Protein 4H39 (pdb70)

Secondary structure (DSSP, 8-state):
-TTEEEEEETTEEEEEETTEEEEEEEEE-SSEEEEEEEETTTTEEEEEEEESSTTSSHHHHHHHHHHHHHHHT---TTB--EEEEE-S--STTT----EEEEEPPSEEHHHHHHS---HHHHHHHHHHHHHHHHHHHHTT-------GGGEEE-TTS-EEE---------SSTT--HHHHTT----TTHHHHHHHHHHHHHHHSS-SS--SSHHHHHHHHHHHH-PPPHHHHTTS-HHHHHHHTTSPP-----HHHHS-GGG---HHHHHHHHHHHHHHS-SSGGGSPPHHHHHHSHHHHTT--HHHHS---S----GGGGG----HHHHHHHHHHHHH-/-PPP------

Nearest PDB structures (foldseek):
  4h39-assembly1_A  TM=1.003E+00  e=1.994E-63  Homo sapiens
  3ptg-assembly1_A  TM=9.649E-01  e=3.213E-55  Homo sapiens
  4u79-assembly1_A  TM=9.114E-01  e=5.324E-52  Homo sapiens
  6emh-assembly4_D  TM=9.082E-01  e=1.496E-49  Homo sapiens
  4eym-assembly1_A  TM=9.308E-01  e=7.738E-35  Homo sapiens

CATH classification: 3.30.200.20 (+1 more: 1.10.510.10)

InterPro domains:
  IPR000719 Protein kinase domain [PF00069] (64-359)
  IPR000719 Protein kinase domain [PS50011] (64-359)
  IPR000719 Protein kinase domain [SM00220] (64-359)
  IPR003527 Mitogen-activated protein (MAP) kinase, conserved site [PS01351] (99-201)
  IPR008271 Serine/threonine-protein kinase, active site [PS00108] (185-197)
  IPR008351 Mitogen-activated protein (MAP) kinase, JNK [PR01772] (114-123)
  IPR008351 Mitogen-activated protein (MAP) kinase, JNK [PR01772] (150-165)
  IPR008351 Mitogen-activated protein (MAP) kinase, JNK [PR01772] (173-184)
  IPR008351 Mitogen-activated protein (MAP) kinase, JNK [PR01772] (211-221)
  IPR008351 Mitogen-activated protein (MAP) kinase, JNK [PR01772] (236-246)
  IPR008351 Mitogen-activated protein (MAP) kinase, JNK [PR01772] (271-283)
  IPR008351 Mitogen-activated protein (MAP) kinase, JNK [PR01772] (299-315)
  IPR008351 Mitogen-activated protein (MAP) kinase, JNK [PR01772] (318-342)
  IPR008351 Mitogen-activated protein (MAP) kinase, JNK [PR01772] (362-373)
  IPR011009 Protein kinase-like domain superfamily [SSF56112] (52-396)
  IPR050117 Mitogen-activated protein (MAP) kinase [PTHR24055] (62-389)

B-factor: mean 45.98, std 15.86, range [20.0, 165.67]

Sequence (350 aa):
DNQFYSVEVGDSTFTVLKRYQQNLKPIGSGAQGIVCAAYDAVLDRNVAIKKLSRPFQNQTHAKRAYRELVLMKCVNHKNIISLLNVFTPQKTLEEFQDVYLVMELMDANLCQVIQMELDHERMSYLLYQMLCGIKHLHSAGIIHRDDLKPSNIVVKSDCTLKILDFGTPYVVTRYYRAPEVILGMGYKENVDIWSVGCIMGEMVRHKILFPGRDYIDQWNKVIEQLGTPCPEFMKKLQPTVRNYVENRPKYAGLTFPKLFPDSLFPNKLKASQARDLLSKMLVIDPAKRISVDDALQHPYINVWYDPAEVEAPPPQIYDKQLDEREHTIEEWKELIYKEVMNPKRPTTLNLF

GO terms:
  GO:0005515 protein binding (F, IPI)
  GO:0006468 protein phosphorylation (P, IMP)
  GO:0004705 JUN kinase activity (F, TAS)
  GO:0004708 MAP kinase kinase activity (F, TAS)
  GO:0007165 signal transduction (P, TAS)
  GO:0038095 Fc-epsilon receptor signaling pathway (P, TAS)
  GO:0005654 nucleoplasm (C, TAS)
  GO:0005829 cytosol (C, TAS)
  GO:0090398 cellular senescence (P, TAS)
  GO:0005654 nucleoplasm (C, IDA)

Organism: Homo sapiens (NCBI:txid9606)

Solvent-accessible surface area: 16541 Å² total; per-residue (Å²): 94,137,118,26,57,70,38,122,15,73,164,16,56,0,26,0,40,111,62,1,68,115,25,114,71,86,30,96,36,102,55,7,44,31,0,16,5,71,1,58,102,76,104,107,87,0,10,0,46,34,15,40,162,10,19,98,60,82,91,45,0,33,111,6,33,76,50,8,23,18,20,46,2,8,106,19,117,4,1,10,27,48,58,40,27,14,11,28,40,86,52,46,148,94,0,94,40,0,1,0,0,28,15,50,24,72,40,14,0,14,108,3,0,75,47,151,16,49,16,85,62,7,5,20,0,0,4,7,1,0,1,0,0,37,5,0,22,54,0,43,9,51,3,19,39,0,31,2,28,6,0,20,0,79,62,64,0,50,0,30,0,46,94,26,55,160,60,96,21,78,15,56,41,4,64,1,1,0,35,23,18,53,46,48,115,155,84,25,1,0,0,1,1,0,0,2,0,0,0,5,5,5,74,74,54,59,9,3,62,5,86,65,80,89,60,4,5,29,20,5,2,78,32,32,4,46,18,41,104,77,0,12,69,90,9,114,94,111,41,76,96,68,4,79,114,90,88,181,78,108,23,102,83,38,77,110,10,2,50,82,100,73,17,97,123,87,109,56,2,53,33,0,36,54,0,0,36,86,0,5,31,13,12,28,90,133,14,24,47,12,66,82,0,7,122,12,77,1,0,66,70,8,99,43,79,74,10,14,95,36,113,24,78,97,128,23,97,69,70,26,68,87,135,104,37,73,50,112,85,1,20,101,66,0,36,58,63,9,116,156,124,92,78,16,104,80,4,116,48,128

Radius of gyration: 21.97 Å; Cα contacts (8 Å, |Δi|>4): 597; chains: 2; bounding box: 63×46×54 Å

Structure (mmCIF, N/CA/C/O backbone):
data_4H39
#
_entry.id   4H39
#
_cell.length_a   63.206
_cell.length_b   83.711
_cell.length_c   83.917
_cell.angle_alpha   90.00
_cell.angle_beta   90.00
_cell.angle_gamma   90.00
#
_symmetry.space_group_name_H-M   'P 21 21 21'
#
loop_
_entity.id
_entity.type
_entity.pdbx_description
1 polymer 'Mitogen-activated protein kinase 10'
2 polymer 'C-Jun-amino-terminal kinase-interacting protein 1'
3 water water
#
loop_
_atom_site.group_PDB
_atom_site.id
_atom_site.type_symbol
_atom_site.label_atom_id
_atom_site.label_alt_id
_atom_site.label_comp_id
_atom_site.label_asym_id
_atom_site.label_entity_id
_atom_site.label_seq_id
_atom_site.pdbx_PDB_ins_code
_atom_site.Cartn_x
_atom_site.Cartn_y
_atom_site.Cartn_z
_atom_site.occupancy
_atom_site.B_iso_or_equiv
_atom_site.auth_seq_id
_atom_site.auth_comp_id
_atom_site.auth_asym_id
_atom_site.auth_atom_id
_atom_site.pdbx_PDB_model_num
ATOM 1 N N . ASP A 1 1 ? 20.687 -8.889 -6.097 1.00 80.40 45 ASP A N 1
ATOM 2 C CA . ASP A 1 1 ? 21.966 -8.301 -5.708 1.00 84.44 45 ASP A CA 1
ATOM 3 C C . ASP A 1 1 ? 21.807 -7.199 -4.658 1.00 82.71 45 ASP A C 1
ATOM 4 O O . ASP A 1 1 ? 21.146 -6.191 -4.902 1.00 81.37 45 ASP A O 1
ATOM 6 N N . ASN A 1 2 ? 22.419 -7.411 -3.494 1.00 81.99 46 ASN A N 1
ATOM 7 C CA . ASN A 1 2 ? 22.407 -6.460 -2.377 1.00 79.19 46 ASN A CA 1
ATOM 8 C C . ASN A 1 2 ? 21.153 -5.583 -2.252 1.00 68.46 46 ASN A C 1
ATOM 9 O O . ASN A 1 2 ? 20.357 -5.756 -1.330 1.00 62.37 46 ASN A O 1
ATOM 14 N N . GLN A 1 3 ? 20.986 -4.638 -3.174 1.00 63.49 47 GLN A N 1
ATOM 15 C CA . GLN A 1 3 ? 19.830 -3.748 -3.149 1.00 58.54 47 GLN A CA 1
ATOM 16 C C . GLN A 1 3 ? 18.587 -4.427 -3.719 1.00 52.27 47 GLN A C 1
ATOM 17 O O . GLN A 1 3 ? 17.477 -3.909 -3.601 1.00 43.04 47 GLN A O 1
ATOM 23 N N . PHE A 1 4 ? 18.781 -5.584 -4.343 1.00 44.11 48 PHE A N 1
ATOM 24 C CA . PHE A 1 4 ? 17.692 -6.274 -5.020 1.00 40.38 48 PHE A CA 1
ATOM 25 C C . PHE A 1 4 ? 17.405 -7.653 -4.431 1.00 42.76 48 PHE A C 1
ATOM 26 O O . PHE A 1 4 ? 18.231 -8.224 -3.718 1.00 46.50 48 PHE A O 1
ATOM 34 N N . TYR A 1 5 ? 16.219 -8.173 -4.731 1.00 38.29 49 TYR A N 1
ATOM 35 C CA . TYR A 1 5 ? 15.878 -9.557 -4.428 1.00 39.20 49 TYR A CA 1
ATOM 36 C C . TYR A 1 5 ? 14.965 -10.069 -5.537 1.00 38.03 49 TYR A C 1
ATOM 37 O O . TYR A 1 5 ? 14.369 -9.279 -6.265 1.00 31.82 49 TYR A O 1
ATOM 46 N N . SER A 1 6 ? 14.856 -11.384 -5.674 1.00 38.11 50 SER A N 1
ATOM 47 C CA . SER A 1 6 ? 14.107 -11.948 -6.792 1.00 38.33 50 SER A CA 1
ATOM 48 C C . SER A 1 6 ? 12.815 -12.637 -6.374 1.00 36.05 50 SER A C 1
ATOM 49 O O . SER A 1 6 ? 12.751 -13.281 -5.327 1.00 35.73 50 SER A O 1
ATOM 52 N N . VAL A 1 7 ? 11.797 -12.505 -7.219 1.00 30.53 51 VAL A N 1
ATOM 53 C CA . VAL A 1 7 ? 10.506 -13.137 -7.000 1.00 36.01 51 VAL A CA 1
ATOM 54 C C . VAL A 1 7 ? 10.076 -13.842 -8.275 1.00 32.93 51 VAL A C 1
ATOM 55 O O . VAL A 1 7 ? 10.046 -13.230 -9.343 1.00 33.50 51 VAL A O 1
ATOM 59 N N . GLU A 1 8 ? 9.748 -15.126 -8.174 1.00 30.73 52 GLU A N 1
ATOM 60 C CA . GLU A 1 8 ? 9.230 -15.845 -9.333 1.00 34.52 52 GLU A CA 1
ATOM 61 C C . GLU A 1 8 ? 7.749 -15.537 -9.501 1.00 31.96 52 GLU A C 1
ATOM 62 O O . GLU A 1 8 ? 6.953 -15.749 -8.590 1.00 36.98 52 GLU A O 1
ATOM 68 N N . VAL A 1 9 ? 7.396 -15.010 -10.665 1.00 32.52 53 VAL A N 1
ATOM 69 C CA . VAL A 1 9 ? 6.014 -14.703 -10.998 1.00 30.93 53 VAL A CA 1
ATOM 70 C C . VAL A 1 9 ? 5.642 -15.536 -12.219 1.00 31.77 53 VAL A C 1
ATOM 71 O O . VAL A 1 9 ? 5.912 -15.145 -13.351 1.00 32.84 53 VAL A O 1
ATOM 75 N N . GLY A 1 10 ? 5.037 -16.695 -11.987 1.00 31.93 54 GLY A N 1
ATOM 76 C CA . GLY A 1 10 ? 4.836 -17.647 -13.062 1.00 34.95 54 GLY A CA 1
ATOM 77 C C . GLY A 1 10 ? 6.189 -18.006 -13.653 1.00 33.01 54 GLY A C 1
ATOM 78 O O . GLY A 1 10 ? 7.132 -18.315 -12.919 1.00 31.88 54 GLY A O 1
ATOM 79 N N . ASP A 1 11 ? 6.293 -17.948 -14.976 1.00 28.83 55 ASP A N 1
ATOM 80 C CA . ASP A 1 11 ? 7.548 -18.250 -15.660 1.00 29.21 55 ASP A CA 1
ATOM 81 C C . ASP A 1 11 ? 8.469 -17.034 -15.744 1.00 31.60 55 ASP A C 1
ATOM 82 O O . ASP A 1 11 ? 9.516 -17.079 -16.392 1.00 29.25 55 ASP A O 1
ATOM 87 N N . SER A 1 12 ? 8.076 -15.947 -15.090 1.00 30.59 56 SER A N 1
ATOM 88 C CA . SER A 1 12 ? 8.865 -14.724 -15.129 1.00 33.74 56 SER A CA 1
ATOM 89 C C . SER A 1 12 ? 9.575 -14.469 -13.804 1.00 32.10 56 SER A C 1
ATOM 90 O O . SER A 1 12 ? 9.030 -14.732 -12.732 1.00 35.88 56 SER A O 1
ATOM 93 N N . THR A 1 13 ? 10.796 -13.955 -13.886 1.00 30.45 57 THR A N 1
ATOM 94 C CA . THR A 1 13 ? 11.558 -13.602 -12.695 1.00 33.34 57 THR A CA 1
ATOM 95 C C . THR A 1 13 ? 11.580 -12.086 -12.499 1.00 33.21 57 THR A C 1
ATOM 96 O O . THR A 1 13 ? 12.162 -11.360 -13.302 1.00 35.56 57 THR A O 1
ATOM 100 N N . PHE A 1 14 ? 10.942 -11.612 -11.436 1.00 31.33 58 PHE A N 1
ATOM 101 C CA . PHE A 1 14 ? 11.005 -10.198 -11.093 1.00 30.79 58 PHE A CA 1
ATOM 102 C C . PHE A 1 14 ? 12.163 -9.954 -10.130 1.00 32.00 58 PHE A C 1
ATOM 103 O O . PHE A 1 14 ? 12.174 -10.473 -9.015 1.00 32.03 58 PHE A O 1
ATOM 111 N N . THR A 1 15 ? 13.147 -9.181 -10.577 1.00 32.09 59 THR A N 1
ATOM 112 C CA . THR A 1 15 ? 14.241 -8.759 -9.713 1.00 32.26 59 THR A CA 1
ATOM 113 C C . THR A 1 15 ? 14.058 -7.281 -9.407 1.00 28.39 59 THR A C 1
ATOM 114 O O . THR A 1 15 ? 14.245 -6.437 -10.278 1.00 29.47 59 THR A O 1
ATOM 118 N N . VAL A 1 16 ? 13.681 -6.971 -8.169 1.00 28.72 60 VAL A N 1
ATOM 119 C CA . VAL A 1 16 ? 13.286 -5.610 -7.821 1.00 25.21 60 VAL A CA 1
ATOM 120 C C . VAL A 1 16 ? 13.974 -5.110 -6.553 1.00 27.65 60 VAL A C 1
ATOM 121 O O . VAL A 1 16 ? 14.488 -5.901 -5.764 1.00 31.58 60 VAL A O 1
ATOM 125 N N . LEU A 1 17 ? 13.977 -3.793 -6.364 1.00 28.70 61 LEU A N 1
ATOM 126 C CA . LEU A 1 17 ? 14.515 -3.193 -5.145 1.00 32.53 61 LEU A CA 1
ATOM 127 C C . LEU A 1 17 ? 13.777 -3.736 -3.927 1.00 30.11 61 LEU A C 1
ATOM 128 O O . LEU A 1 17 ? 12.579 -4.010 -3.990 1.00 32.04 61 LEU A O 1
ATOM 133 N N . LYS A 1 18 ? 14.491 -3.888 -2.819 1.00 28.81 62 LYS A N 1
ATOM 134 C CA . LYS A 1 18 ? 13.904 -4.491 -1.624 1.00 32.54 62 LYS A CA 1
ATOM 135 C C . LYS A 1 18 ? 12.752 -3.674 -1.028 1.00 33.44 62 LYS A C 1
ATOM 136 O O . LYS A 1 18 ? 11.991 -4.178 -0.202 1.00 31.10 62 LYS A O 1
ATOM 142 N N . ARG A 1 19 ? 12.616 -2.423 -1.458 1.00 33.21 63 ARG A N 1
ATOM 143 C CA . ARG A 1 19 ? 11.523 -1.576 -0.992 1.00 34.53 63 ARG A CA 1
ATOM 144 C C . ARG A 1 19 ? 10.171 -2.084 -1.493 1.00 36.61 63 ARG A C 1
ATOM 145 O O . ARG A 1 19 ? 9.132 -1.779 -0.908 1.00 38.10 63 ARG A O 1
ATOM 153 N N . TYR A 1 20 ? 10.186 -2.849 -2.582 1.00 32.19 64 TYR A N 1
ATOM 154 C CA . TYR A 1 20 ? 8.951 -3.368 -3.162 1.00 30.76 64 TYR A CA 1
ATOM 155 C C . TYR A 1 20 ? 8.681 -4.795 -2.695 1.00 31.40 64 TYR A C 1
ATOM 156 O O . TYR A 1 20 ? 9.443 -5.716 -2.989 1.00 31.69 64 TYR A O 1
ATOM 165 N N . GLN A 1 21 ? 7.586 -4.964 -1.965 1.00 32.66 65 GLN A N 1
ATOM 166 C CA A GLN A 1 21 ? 7.252 -6.247 -1.355 0.63 33.81 65 GLN A CA 1
ATOM 167 C CA B GLN A 1 21 ? 7.255 -6.249 -1.364 0.37 34.11 65 GLN A CA 1
ATOM 168 C C . GLN A 1 21 ? 5.829 -6.667 -1.712 1.00 34.41 65 GLN A C 1
ATOM 169 O O . GLN A 1 21 ? 5.066 -5.887 -2.288 1.00 36.91 65 GLN A O 1
ATOM 180 N N . ASN A 1 22 ? 5.477 -7.904 -1.372 1.00 31.23 66 ASN A N 1
ATOM 181 C CA . ASN A 1 22 ? 4.115 -8.394 -1.566 1.00 33.88 66 ASN A CA 1
ATOM 182 C C . ASN A 1 22 ? 3.670 -8.397 -3.026 1.00 34.89 66 ASN A C 1
ATOM 183 O O . ASN A 1 22 ? 2.512 -8.106 -3.331 1.00 34.35 66 ASN A O 1
ATOM 188 N N . LEU A 1 23 ? 4.591 -8.723 -3.926 1.00 31.40 67 LEU A N 1
ATOM 189 C CA . LEU A 1 23 ? 4.284 -8.723 -5.352 1.00 29.82 67 LEU A CA 1
ATOM 190 C C . LEU A 1 23 ? 3.253 -9.782 -5.715 1.00 32.88 67 LEU A C 1
ATOM 191 O O . LEU A 1 23 ? 3.249 -10.881 -5.161 1.00 32.98 67 LEU A O 1
ATOM 196 N N . LYS A 1 24 ? 2.378 -9.447 -6.654 1.00 33.78 68 LYS A N 1
ATOM 197 C CA . LYS A 1 24 ? 1.488 -10.442 -7.238 1.00 36.84 68 LYS A CA 1
ATOM 198 C C . LYS A 1 24 ? 0.963 -9.943 -8.574 1.00 32.62 68 LYS A C 1
ATOM 199 O O . LYS A 1 24 ? 0.576 -8.783 -8.697 1.00 30.39 68 LYS A O 1
ATOM 205 N N . PRO A 1 25 ? 0.960 -10.822 -9.586 1.00 34.23 69 PRO A N 1
ATOM 206 C CA . PRO A 1 25 ? 0.629 -10.449 -10.966 1.00 30.82 69 PRO A CA 1
ATOM 207 C C . PRO A 1 25 ? -0.816 -9.985 -11.113 1.00 33.69 69 PRO A C 1
ATOM 208 O O . PRO A 1 25 ? -1.722 -10.631 -10.586 1.00 31.26 69 PRO A O 1
ATOM 212 N N . ILE A 1 26 ? -1.023 -8.882 -11.827 1.00 33.01 70 ILE A N 1
ATOM 213 C CA . ILE A 1 26 ? -2.366 -8.357 -12.066 1.00 33.31 70 ILE A CA 1
ATOM 214 C C . ILE A 1 26 ? -2.621 -8.105 -13.552 1.00 38.15 70 ILE A C 1
ATOM 215 O O . ILE A 1 26 ? -3.746 -7.804 -13.962 1.00 41.17 70 ILE A O 1
ATOM 220 N N . GLY A 1 27 ? -1.570 -8.235 -14.353 1.00 34.06 71 GLY A N 1
ATOM 221 C CA . GLY A 1 27 ? -1.679 -8.070 -15.789 1.00 43.22 71 GLY A CA 1
ATOM 222 C C . GLY A 1 27 ? -0.472 -8.649 -16.498 1.00 45.12 71 GLY A C 1
ATOM 223 O O . GLY A 1 27 ? 0.594 -8.789 -15.897 1.00 37.51 71 GLY A O 1
ATOM 224 N N . SER A 1 28 ? -0.634 -8.985 -17.776 1.00 51.48 72 SER A N 1
ATOM 225 C CA . SER A 1 28 ? 0.456 -9.580 -18.546 1.00 58.29 72 SER A CA 1
ATOM 226 C C . SER A 1 28 ? 0.380 -9.249 -20.035 1.00 65.38 72 SER A C 1
ATOM 227 O O . SER A 1 28 ? -0.704 -9.178 -20.614 1.00 63.68 72 SER A O 1
ATOM 230 N N . GLY A 1 29 ? 1.547 -9.049 -20.643 1.00 72.80 73 GLY A N 1
ATOM 231 C CA . GLY A 1 29 ? 1.648 -8.776 -22.066 1.00 80.34 73 GLY A CA 1
ATOM 232 C C . GLY A 1 29 ? 2.112 -10.007 -22.823 1.00 86.74 73 GLY A C 1
ATOM 233 O O . GLY A 1 29 ? 2.234 -11.073 -22.220 1.00 89.42 73 GLY A O 1
ATOM 234 N N . ALA A 1 30 ? 2.384 -9.891 -24.125 1.00 89.97 74 ALA A N 1
ATOM 235 C CA . ALA A 1 30 ? 2.310 -8.645 -24.898 1.00 89.98 74 ALA A CA 1
ATOM 236 C C . ALA A 1 30 ? 3.422 -7.644 -24.573 1.00 80.68 74 ALA A C 1
ATOM 237 O O . ALA A 1 30 ? 4.601 -7.928 -24.783 1.00 77.71 74 ALA A O 1
ATOM 239 N N . GLN A 1 31 ? 3.042 -6.473 -24.072 1.00 75.90 75 GLN A N 1
ATOM 240 C CA . GLN A 1 31 ? 4.007 -5.410 -23.812 1.00 70.47 75 GLN A CA 1
ATOM 241 C C . GLN A 1 31 ? 4.813 -5.650 -22.536 1.00 59.56 75 GLN A C 1
ATOM 242 O O . GLN A 1 31 ? 5.920 -5.124 -22.388 1.00 57.09 75 GLN A O 1
ATOM 244 N N . GLY A 1 32 ? 4.261 -6.440 -21.618 1.00 48.38 76 GLY A N 1
ATOM 245 C CA . GLY A 1 32 ? 4.954 -6.742 -20.380 1.00 39.62 76 GLY A CA 1
ATOM 246 C C . GLY A 1 32 ? 4.096 -7.381 -19.301 1.00 41.01 76 GLY A C 1
ATOM 247 O O . GLY A 1 32 ? 2.929 -7.701 -19.518 1.00 48.97 76 GLY A O 1
ATOM 248 N N . ILE A 1 33 ? 4.688 -7.572 -18.128 1.00 36.28 77 ILE A N 1
ATOM 249 C CA . ILE A 1 33 ? 3.984 -8.168 -17.002 1.00 31.85 77 ILE A CA 1
ATOM 250 C C . ILE A 1 33 ? 3.885 -7.162 -15.862 1.00 28.95 77 ILE A C 1
ATOM 251 O O . ILE A 1 33 ? 4.858 -6.485 -15.542 1.00 32.55 77 ILE A O 1
ATOM 256 N N . VAL A 1 34 ? 2.706 -7.066 -15.254 1.00 31.75 78 VAL A N 1
ATOM 257 C CA . VAL A 1 34 ? 2.474 -6.091 -14.193 1.00 31.68 78 VAL A CA 1
ATOM 258 C C . VAL A 1 34 ? 2.157 -6.762 -12.855 1.00 30.05 78 VAL A C 1
ATOM 259 O O . VAL A 1 34 ? 1.305 -7.650 -12.780 1.00 33.19 78 VAL A O 1
ATOM 263 N N . CYS A 1 35 ? 2.850 -6.335 -11.804 1.00 27.20 79 CYS A N 1
ATOM 264 C CA . CYS A 1 35 ? 2.575 -6.812 -10.450 1.00 29.33 79 CYS A CA 1
ATOM 265 C C . CYS A 1 35 ? 2.108 -5.687 -9.541 1.00 29.73 79 CYS A C 1
ATOM 266 O O . CYS A 1 35 ? 2.705 -4.611 -9.521 1.00 29.62 79 CYS A O 1
ATOM 269 N N . ALA A 1 36 ? 1.046 -5.935 -8.782 1.00 27.43 80 ALA A N 1
ATOM 270 C CA . ALA A 1 36 ? 0.712 -5.048 -7.679 1.00 28.82 80 ALA A CA 1
ATOM 271 C C . ALA A 1 36 ? 1.786 -5.245 -6.619 1.00 29.01 80 ALA A C 1
ATOM 272 O O . ALA A 1 36 ? 2.285 -6.357 -6.440 1.00 30.48 80 ALA A O 1
ATOM 274 N N . ALA A 1 37 ? 2.151 -4.176 -5.920 1.00 29.83 81 ALA A N 1
ATOM 275 C CA . ALA A 1 37 ? 3.176 -4.285 -4.890 1.00 33.53 81 ALA A CA 1
ATOM 276 C C . ALA A 1 37 ? 3.041 -3.215 -3.815 1.00 33.49 81 ALA A C 1
ATOM 277 O O . ALA A 1 37 ? 2.417 -2.176 -4.029 1.00 33.19 81 ALA A O 1
ATOM 279 N N . TYR A 1 38 ? 3.630 -3.482 -2.655 1.00 31.12 82 TYR A N 1
ATOM 280 C CA . TYR A 1 38 ? 3.696 -2.494 -1.593 1.00 32.70 82 TYR A CA 1
ATOM 281 C C . TYR A 1 38 ? 5.076 -1.853 -1.559 1.00 34.10 82 TYR A C 1
ATOM 282 O O . TYR A 1 38 ? 6.091 -2.546 -1.485 1.00 36.66 82 TYR A O 1
ATOM 291 N N . ASP A 1 39 ? 5.106 -0.527 -1.626 1.00 32.12 83 ASP A N 1
ATOM 292 C CA . ASP A 1 39 ? 6.350 0.223 -1.534 1.00 31.03 83 ASP A CA 1
ATOM 293 C C . ASP A 1 39 ? 6.555 0.660 -0.087 1.00 34.66 83 ASP A C 1
ATOM 294 O O . ASP A 1 39 ? 5.866 1.555 0.399 1.00 38.80 83 ASP A O 1
ATOM 299 N N . ALA A 1 40 ? 7.502 0.023 0.595 1.00 35.12 84 ALA A N 1
ATOM 300 C CA . ALA A 1 40 ? 7.734 0.268 2.018 1.00 40.69 84 ALA A CA 1
ATO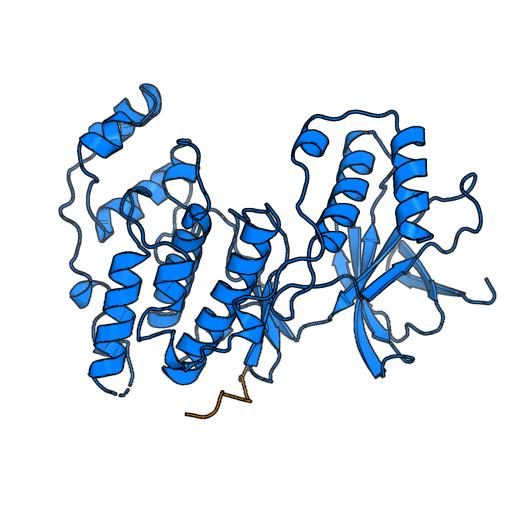M 301 C C . ALA A 1 40 ? 8.384 1.623 2.299 1.00 46.81 84 ALA A C 1
ATOM 302 O O . ALA A 1 40 ? 8.319 2.129 3.420 1.00 50.38 84 ALA A O 1
ATOM 304 N N . VAL A 1 41 ? 9.012 2.210 1.287 1.00 48.28 85 VAL A N 1
ATOM 305 C CA . VAL A 1 41 ? 9.633 3.519 1.457 1.00 50.88 85 VAL A CA 1
ATOM 306 C C . VAL A 1 41 ? 8.592 4.634 1.405 1.00 51.74 85 VAL A C 1
ATOM 307 O O . VAL A 1 41 ? 8.641 5.576 2.198 1.00 56.08 85 VAL A O 1
ATOM 311 N N . LEU A 1 42 ? 7.647 4.521 0.477 1.00 45.43 86 LEU A N 1
ATOM 312 C CA . LEU A 1 42 ? 6.597 5.523 0.337 1.00 45.52 86 LEU A CA 1
ATOM 313 C C . LEU A 1 42 ? 5.374 5.181 1.177 1.00 45.09 86 LEU A C 1
ATOM 314 O O . LEU A 1 42 ? 4.457 5.989 1.301 1.00 43.31 86 LEU A O 1
ATOM 319 N N . ASP A 1 43 ? 5.369 3.982 1.753 1.00 44.56 87 ASP A N 1
ATOM 320 C CA . ASP A 1 43 ? 4.187 3.459 2.429 1.00 45.04 87 ASP A CA 1
ATOM 321 C C . ASP A 1 43 ? 2.962 3.605 1.528 1.00 44.73 87 ASP A C 1
ATOM 322 O O . ASP A 1 43 ? 1.923 4.115 1.947 1.00 48.31 87 ASP A O 1
ATOM 327 N N . ARG A 1 44 ? 3.098 3.161 0.283 1.00 46.95 88 ARG A N 1
ATOM 328 C CA . ARG A 1 44 ? 2.016 3.253 -0.690 1.00 43.89 88 ARG A CA 1
ATOM 329 C C . ARG A 1 44 ? 1.978 2.025 -1.590 1.00 39.80 88 ARG A C 1
ATOM 330 O O . ARG A 1 44 ? 2.980 1.330 -1.75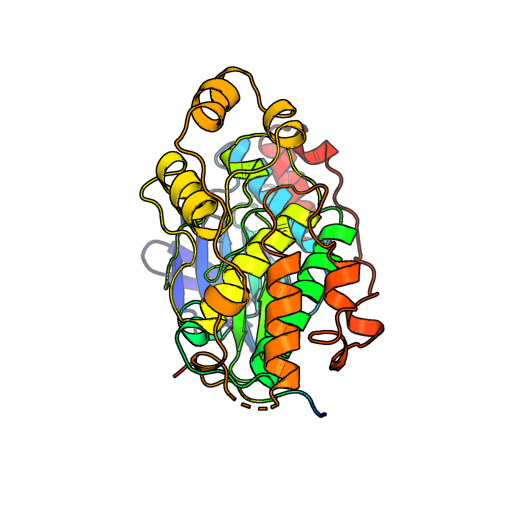8 1.00 36.21 88 ARG A O 1
ATOM 338 N N . ASN A 1 45 ? 0.812 1.765 -2.169 1.00 39.34 89 ASN A N 1
ATOM 339 C CA . ASN A 1 45 ? 0.660 0.664 -3.108 1.00 38.77 89 ASN A CA 1
ATOM 340 C C . ASN A 1 45 ? 1.027 1.104 -4.517 1.00 36.34 89 ASN A C 1
ATOM 341 O O . ASN A 1 45 ? 0.642 2.187 -4.957 1.00 37.86 89 ASN A O 1
ATOM 346 N N . VAL A 1 46 ? 1.789 0.268 -5.214 1.00 33.56 90 VAL A N 1
ATOM 347 C CA . VAL A 1 46 ? 2.280 0.613 -6.539 1.00 31.44 90 VAL A CA 1
ATOM 348 C C . VAL A 1 46 ? 2.066 -0.520 -7.536 1.00 32.29 90 VAL A C 1
ATOM 349 O O . VAL A 1 46 ? 1.812 -1.666 -7.158 1.00 31.80 90 VAL A O 1
ATOM 353 N N . ALA A 1 47 ? 2.162 -0.186 -8.816 1.00 29.99 91 ALA A N 1
ATOM 354 C CA . ALA A 1 47 ? 2.150 -1.189 -9.865 1.00 30.22 91 ALA A CA 1
ATOM 355 C C . ALA A 1 47 ? 3.537 -1.224 -10.479 1.00 31.44 91 ALA A C 1
ATOM 356 O O . ALA A 1 47 ? 4.121 -0.178 -10.759 1.00 32.80 91 ALA A O 1
ATOM 358 N N . ILE A 1 48 ? 4.072 -2.425 -10.664 1.00 29.40 92 ILE A N 1
ATOM 359 C CA . ILE A 1 48 ? 5.399 -2.583 -11.245 1.00 28.88 92 ILE A CA 1
ATOM 360 C C . ILE A 1 48 ? 5.308 -3.319 -12.571 1.00 30.50 92 ILE A C 1
ATOM 361 O O . ILE A 1 48 ? 4.935 -4.492 -12.612 1.00 28.41 92 ILE A O 1
ATOM 366 N N . LYS A 1 49 ? 5.643 -2.626 -13.655 1.00 31.13 93 LYS A N 1
ATOM 367 C CA . LYS A 1 49 ? 5.605 -3.230 -14.983 1.00 30.26 93 LYS A CA 1
ATOM 368 C C . LYS A 1 49 ? 7.008 -3.594 -15.456 1.00 32.62 93 LYS A C 1
ATOM 369 O O . LYS A 1 49 ? 7.881 -2.731 -15.550 1.00 35.68 93 LYS A O 1
ATOM 375 N N . LYS A 1 50 ? 7.222 -4.875 -15.745 1.00 28.16 94 LYS A N 1
ATOM 376 C CA . LYS A 1 50 ? 8.469 -5.321 -16.352 1.00 27.46 94 LYS A CA 1
ATOM 377 C C . LYS A 1 50 ? 8.284 -5.368 -17.865 1.00 29.03 94 LYS A C 1
ATOM 378 O O . LYS A 1 50 ? 7.436 -6.103 -18.366 1.00 30.69 94 LYS A O 1
ATOM 384 N N . LEU A 1 51 ? 9.064 -4.575 -18.593 1.00 31.89 95 LEU A N 1
ATOM 385 C CA . LEU A 1 51 ? 8.941 -4.549 -20.048 1.00 34.23 95 LEU A CA 1
ATOM 386 C C . LEU A 1 51 ? 9.302 -5.902 -20.649 1.00 35.58 95 LEU A C 1
ATOM 387 O O . LEU A 1 51 ? 10.317 -6.507 -20.289 1.00 35.66 95 LEU A O 1
ATOM 392 N N . SER A 1 52 ? 8.460 -6.373 -21.560 1.00 34.58 96 SER A N 1
ATOM 393 C CA . SER A 1 52 ? 8.707 -7.628 -22.251 1.00 39.17 96 SER A CA 1
ATOM 394 C C . SER A 1 52 ? 9.593 -7.426 -23.475 1.00 40.68 96 SER A C 1
ATOM 395 O O . SER A 1 52 ? 9.203 -6.753 -24.431 1.00 42.02 96 SER A O 1
ATOM 398 N N . ARG A 1 53 ? 10.786 -8.012 -23.434 1.00 38.13 97 ARG A N 1
ATOM 399 C CA . ARG A 1 53 ? 11.698 -8.015 -24.575 1.00 39.22 97 ARG A CA 1
ATOM 400 C C . ARG A 1 53 ? 11.820 -6.657 -25.253 1.00 40.30 97 ARG A C 1
ATOM 401 O O . ARG A 1 53 ? 11.564 -6.531 -26.452 1.00 42.64 97 ARG A O 1
ATOM 409 N N . PRO A 1 54 ? 12.231 -5.636 -24.491 1.00 37.54 98 PRO A N 1
ATOM 410 C CA . PRO A 1 54 ? 12.336 -4.284 -25.043 1.00 34.75 98 PRO A CA 1
ATOM 411 C C . PRO A 1 54 ? 13.413 -4.175 -26.122 1.00 36.49 98 PRO A C 1
ATOM 412 O O . PRO A 1 54 ? 13.367 -3.249 -26.926 1.00 34.92 98 PRO A O 1
ATOM 416 N N . PHE A 1 55 ? 14.355 -5.113 -26.150 1.00 39.42 99 PHE A N 1
ATOM 417 C CA . PHE A 1 55 ? 15.462 -5.032 -27.101 1.00 43.63 99 PHE A CA 1
ATOM 418 C C . PHE A 1 55 ? 15.440 -6.143 -28.147 1.00 44.35 99 PHE A C 1
ATOM 419 O O . PHE A 1 55 ? 16.438 -6.381 -28.827 1.00 43.28 99 PHE A O 1
ATOM 427 N N . GLN A 1 56 ? 14.304 -6.820 -28.275 1.00 42.16 100 GLN A N 1
ATOM 428 C CA . GLN A 1 56 ? 14.172 -7.889 -29.257 1.00 44.69 100 GLN A CA 1
ATOM 429 C C . GLN A 1 56 ? 14.411 -7.364 -30.670 1.00 44.02 100 GLN A C 1
ATOM 430 O O . GLN A 1 56 ? 15.091 -8.003 -31.473 1.00 44.07 100 GLN A O 1
ATOM 436 N N . ASN A 1 57 ? 13.846 -6.199 -30.965 1.00 41.28 101 ASN A N 1
ATOM 437 C CA . ASN A 1 57 ? 13.991 -5.577 -32.278 1.00 45.22 101 ASN A CA 1
ATOM 438 C C . ASN A 1 57 ? 13.802 -4.063 -32.202 1.00 45.01 101 ASN A C 1
ATOM 439 O O . ASN A 1 57 ? 13.483 -3.530 -31.139 1.00 43.62 101 ASN A O 1
ATOM 444 N N . GLN A 1 58 ? 13.998 -3.372 -33.323 1.00 44.75 102 GLN A N 1
ATOM 445 C CA . GLN A 1 58 ? 13.909 -1.911 -33.331 1.00 44.76 102 GLN A CA 1
ATOM 446 C C . GLN A 1 58 ? 12.527 -1.407 -32.925 1.00 47.42 102 GLN A C 1
ATOM 447 O O . GLN A 1 58 ? 12.406 -0.383 -32.253 1.00 40.40 102 GLN A O 1
ATOM 453 N N . THR A 1 59 ? 11.488 -2.126 -33.335 1.00 48.45 103 THR A N 1
ATOM 454 C CA . THR A 1 59 ? 10.127 -1.752 -32.974 1.00 49.02 103 THR A CA 1
ATOM 455 C C . THR A 1 59 ? 9.933 -1.751 -31.456 1.00 45.61 103 THR A C 1
ATOM 456 O O . THR A 1 59 ? 9.418 -0.787 -30.892 1.00 43.89 103 THR A O 1
ATOM 460 N N . HIS A 1 60 ? 10.345 -2.832 -30.800 1.00 42.83 104 HIS A N 1
ATOM 461 C CA . HIS A 1 60 ? 10.210 -2.928 -29.349 1.00 41.77 104 HIS A CA 1
ATOM 462 C C . HIS A 1 60 ? 11.031 -1.848 -28.654 1.00 39.48 104 HIS A C 1
ATOM 463 O O . HIS A 1 60 ? 10.560 -1.207 -27.718 1.00 37.87 104 HIS A O 1
ATOM 470 N N . ALA A 1 61 ? 12.262 -1.653 -29.117 1.00 38.16 105 ALA A N 1
ATOM 471 C CA . ALA A 1 61 ? 13.163 -0.697 -28.488 1.00 37.92 105 ALA A CA 1
ATOM 472 C C . ALA A 1 61 ? 12.632 0.733 -28.587 1.00 37.44 105 ALA A C 1
ATOM 473 O O . ALA A 1 61 ? 12.582 1.451 -27.591 1.00 37.95 105 ALA A O 1
ATOM 475 N N . LYS A 1 62 ? 12.228 1.137 -29.787 1.00 37.86 106 LYS A N 1
ATOM 476 C CA . LYS A 1 62 ? 11.670 2.470 -29.994 1.00 38.45 106 LYS A CA 1
ATOM 477 C C . LYS A 1 62 ? 10.456 2.698 -29.094 1.00 41.03 106 LYS A C 1
ATOM 478 O O . LYS A 1 62 ? 10.330 3.740 -28.449 1.00 39.50 106 LYS A O 1
ATOM 484 N N . ARG A 1 63 ? 9.566 1.711 -29.055 1.00 42.41 107 ARG A N 1
ATOM 485 C CA . ARG A 1 63 ? 8.359 1.790 -28.237 1.00 45.04 107 ARG A CA 1
ATOM 486 C C . ARG A 1 63 ? 8.694 1.994 -26.759 1.00 44.70 107 ARG A C 1
ATOM 487 O O . ARG A 1 63 ? 8.091 2.825 -26.081 1.00 44.32 107 ARG A O 1
ATOM 495 N N . ALA A 1 64 ? 9.663 1.232 -26.268 1.00 43.88 108 ALA A N 1
ATOM 496 C CA . ALA A 1 64 ? 10.090 1.346 -24.882 1.00 39.16 108 ALA A CA 1
ATOM 497 C C . ALA A 1 64 ? 10.606 2.748 -24.586 1.00 35.42 108 ALA A C 1
ATOM 498 O O . ALA A 1 64 ? 10.233 3.357 -23.583 1.00 34.91 108 ALA A O 1
ATOM 500 N N . TYR A 1 65 ? 11.468 3.257 -25.457 1.00 34.68 109 TYR A N 1
ATOM 501 C CA . TYR A 1 65 ? 12.019 4.592 -25.271 1.00 36.31 109 TYR A CA 1
ATOM 502 C C . TYR A 1 65 ? 10.904 5.631 -25.269 1.00 38.99 109 TYR A C 1
ATOM 503 O O . TYR A 1 65 ? 10.881 6.536 -24.431 1.00 39.00 109 TYR A O 1
ATOM 512 N N . ARG A 1 66 ? 9.972 5.484 -26.204 1.00 40.84 110 ARG A N 1
ATOM 513 C CA . ARG A 1 66 ? 8.887 6.442 -26.370 1.00 42.68 110 ARG A CA 1
ATOM 514 C C . ARG A 1 66 ? 8.006 6.525 -25.126 1.00 42.32 110 ARG A C 1
ATOM 515 O O . ARG A 1 66 ? 7.639 7.617 -24.689 1.00 44.66 110 ARG A O 1
ATOM 523 N N . GLU A 1 67 ? 7.671 5.371 -24.558 1.00 40.52 111 GLU A N 1
ATOM 524 C CA . GLU A 1 67 ? 6.886 5.332 -23.329 1.00 43.31 111 GLU A CA 1
ATOM 525 C C . GLU A 1 67 ? 7.603 6.093 -22.218 1.00 44.07 111 GLU A C 1
ATOM 526 O O . GLU A 1 67 ? 6.982 6.828 -21.454 1.00 43.47 111 GLU A O 1
ATOM 532 N N . LEU A 1 68 ? 8.918 5.918 -22.140 1.00 42.65 112 LEU A N 1
ATOM 533 C CA . LEU A 1 68 ? 9.718 6.582 -21.118 1.00 43.96 112 LEU A CA 1
ATOM 534 C C . LEU A 1 68 ? 9.702 8.103 -21.266 1.00 45.02 112 LEU A C 1
ATOM 535 O O . LEU A 1 68 ? 9.576 8.823 -20.275 1.00 47.08 112 LEU A O 1
ATOM 540 N N . VAL A 1 69 ? 9.836 8.596 -22.494 1.00 41.70 113 VAL A N 1
ATOM 541 C CA . VAL A 1 69 ? 9.857 10.041 -22.707 1.00 40.48 113 VAL A CA 1
ATOM 542 C C . VAL A 1 69 ? 8.467 10.648 -22.517 1.00 40.69 113 VAL A C 1
ATOM 543 O O . VAL A 1 69 ? 8.332 11.761 -22.008 1.00 45.13 113 VAL A O 1
ATOM 547 N N . LEU A 1 70 ? 7.437 9.914 -22.928 1.00 38.90 114 LEU A N 1
ATOM 548 C CA . LEU A 1 70 ? 6.065 10.367 -22.747 1.00 37.75 114 LEU A CA 1
ATOM 549 C C . LEU A 1 70 ? 5.767 10.574 -21.266 1.00 40.95 114 LEU A C 1
ATOM 550 O O . LEU A 1 70 ? 5.115 11.546 -20.889 1.00 40.14 114 LEU A O 1
ATOM 555 N N . MET A 1 71 ? 6.255 9.659 -20.432 1.00 42.40 115 MET A N 1
ATOM 556 C CA . MET A 1 71 ? 6.025 9.737 -18.992 1.00 43.12 115 MET A CA 1
ATOM 557 C C . MET A 1 71 ? 6.741 10.933 -18.379 1.00 48.01 115 MET A C 1
ATOM 558 O O . MET A 1 71 ? 6.296 11.485 -17.374 1.00 48.08 115 MET A O 1
ATOM 563 N N . LYS A 1 72 ? 7.849 11.333 -18.995 1.00 49.32 116 LYS A N 1
ATOM 564 C CA . LYS A 1 72 ? 8.617 12.474 -18.513 1.00 49.61 116 LYS A CA 1
ATOM 565 C C . LYS A 1 72 ? 7.990 13.801 -18.942 1.00 49.73 116 LYS A C 1
ATOM 566 O O . LYS A 1 72 ? 8.300 14.852 -18.381 1.00 49.38 116 LYS A O 1
ATOM 568 N N . CYS A 1 73 ? 7.108 13.750 -19.937 1.00 47.69 117 CYS A N 1
ATOM 569 C CA . CYS A 1 73 ? 6.425 14.951 -20.415 1.00 49.79 117 CYS A CA 1
ATOM 570 C C . CYS A 1 73 ? 5.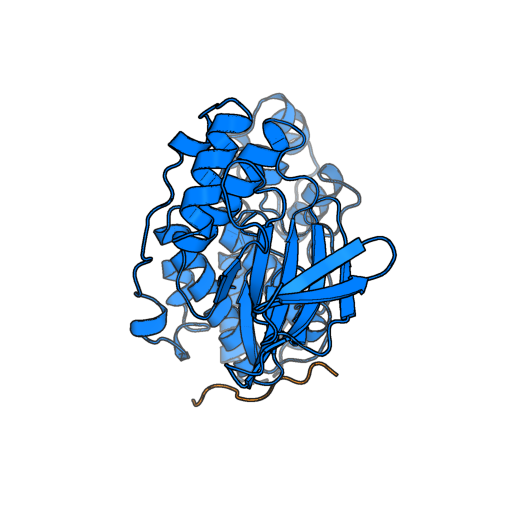272 15.350 -19.504 1.00 48.83 117 CYS A C 1
ATOM 571 O O . CYS A 1 73 ? 4.744 16.460 -19.604 1.00 49.20 117 CYS A O 1
ATOM 574 N N . VAL A 1 74 ? 4.881 14.440 -18.618 1.00 45.85 118 VAL A N 1
ATOM 575 C CA . VAL A 1 74 ? 3.690 14.640 -17.802 1.00 47.06 118 VAL A CA 1
ATOM 576 C C . VAL A 1 74 ? 3.975 14.681 -16.304 1.00 43.73 118 VAL A C 1
ATOM 577 O O . VAL A 1 74 ? 4.772 13.899 -15.787 1.00 45.05 118 VAL A O 1
ATOM 581 N N . ASN A 1 75 ? 3.310 15.607 -15.620 1.00 42.22 119 ASN A N 1
ATOM 582 C CA . ASN A 1 75 ? 3.366 15.709 -14.167 1.00 39.13 119 ASN A CA 1
ATOM 583 C C . ASN A 1 75 ? 2.086 16.352 -13.648 1.00 37.56 119 ASN A C 1
ATOM 584 O O . ASN A 1 75 ? 2.032 17.563 -13.429 1.00 35.37 119 ASN A O 1
ATOM 589 N N . HIS A 1 76 ? 1.055 15.535 -13.464 1.00 36.80 120 HIS A N 1
ATOM 590 C CA . HIS A 1 76 ? -0.257 16.030 -13.070 1.00 34.82 120 HIS A CA 1
ATOM 591 C C . HIS A 1 76 ? -0.983 14.934 -12.305 1.00 36.12 120 HIS A C 1
ATOM 592 O O . HIS A 1 76 ? -0.855 13.756 -12.633 1.00 36.54 120 HIS A O 1
ATOM 599 N N . LYS A 1 77 ? -1.753 15.320 -11.294 1.00 36.14 121 LYS A N 1
ATOM 600 C CA . LYS A 1 77 ? -2.374 14.347 -10.400 1.00 38.22 121 LYS A CA 1
ATOM 601 C C . LYS A 1 77 ? -3.511 13.548 -11.037 1.00 36.79 121 LYS A C 1
ATOM 602 O O . LYS A 1 77 ? -3.928 12.524 -10.494 1.00 36.15 121 LYS A O 1
ATOM 608 N N . ASN A 1 78 ? -4.012 14.016 -12.179 1.00 33.12 122 ASN A N 1
ATOM 609 C CA . ASN A 1 78 ? -5.073 13.308 -12.889 1.00 31.36 122 ASN A CA 1
ATOM 610 C C . ASN A 1 78 ? -4.531 12.438 -14.023 1.00 33.07 122 ASN A C 1
ATOM 611 O O . ASN A 1 78 ? -5.285 11.990 -14.891 1.00 29.35 122 ASN A O 1
ATOM 616 N N . ILE A 1 79 ? -3.220 12.213 -14.008 1.00 34.11 123 ILE A N 1
ATOM 617 C CA . ILE A 1 79 ? -2.560 11.345 -14.977 1.00 33.18 123 ILE A CA 1
ATOM 618 C C . ILE A 1 79 ? -1.602 10.413 -14.244 1.00 31.82 123 ILE A C 1
ATOM 619 O O . ILE A 1 79 ? -0.902 10.836 -13.326 1.00 32.20 123 ILE A O 1
ATOM 624 N N . ILE A 1 80 ? -1.581 9.145 -14.641 1.00 32.52 124 ILE A N 1
ATOM 625 C CA . ILE A 1 80 ? -0.661 8.185 -14.045 1.00 36.86 124 ILE A CA 1
ATOM 626 C C . ILE A 1 80 ? 0.762 8.702 -14.223 1.00 37.53 124 ILE A C 1
ATOM 627 O O . ILE A 1 80 ? 1.113 9.232 -15.281 1.00 42.78 124 ILE A O 1
ATOM 632 N N . SER A 1 81 ? 1.577 8.581 -13.183 1.00 33.13 125 SER A N 1
ATOM 633 C CA . SER A 1 81 ? 2.947 9.063 -13.269 1.00 39.16 125 SER A CA 1
ATOM 634 C C . SER A 1 81 ? 3.948 7.939 -13.063 1.00 40.91 125 SER A C 1
ATOM 635 O O . SER A 1 81 ? 3.604 6.860 -12.580 1.00 41.38 125 SER A O 1
ATOM 638 N N . LEU A 1 82 ? 5.191 8.199 -13.447 1.00 41.87 126 LEU A N 1
ATOM 639 C CA . LEU A 1 82 ? 6.268 7.251 -13.234 1.00 42.65 126 LEU A CA 1
ATOM 640 C C . LEU A 1 82 ? 6.933 7.564 -11.904 1.00 42.44 126 LEU A C 1
ATOM 641 O O . LEU A 1 82 ? 7.732 8.496 -11.810 1.00 46.96 126 LEU A O 1
ATOM 646 N N . LEU A 1 83 ? 6.593 6.794 -10.873 1.00 34.25 127 LEU A N 1
ATOM 647 C CA . LEU A 1 83 ? 7.160 7.006 -9.546 1.00 36.45 127 LEU A CA 1
ATOM 648 C C . LEU A 1 83 ? 8.640 6.638 -9.524 1.00 38.54 127 LEU A C 1
ATOM 649 O O . LEU A 1 83 ? 9.433 7.223 -8.779 1.00 38.14 127 LEU A O 1
ATOM 654 N N . ASN A 1 84 ? 9.005 5.664 -10.349 1.00 31.15 128 ASN A N 1
ATOM 655 C CA . ASN A 1 84 ? 10.371 5.169 -10.379 1.00 32.40 128 ASN A CA 1
ATOM 656 C C . ASN A 1 84 ? 10.611 4.331 -11.627 1.00 33.64 128 ASN A C 1
ATOM 657 O O . ASN A 1 84 ? 9.673 3.791 -12.215 1.00 29.73 128 ASN A O 1
ATOM 662 N N . VAL A 1 85 ? 11.870 4.239 -12.036 1.00 31.63 129 VAL A N 1
ATOM 663 C CA . VAL A 1 85 ? 12.266 3.343 -13.114 1.00 31.85 129 VAL A CA 1
ATOM 664 C C . VAL A 1 85 ? 13.640 2.797 -12.763 1.00 30.82 129 VAL A C 1
ATOM 665 O O . VAL A 1 85 ? 14.525 3.547 -12.357 1.00 30.52 129 VAL A O 1
ATOM 669 N N . PHE A 1 86 ? 13.818 1.488 -12.886 1.00 33.46 130 PHE A N 1
ATOM 670 C CA . PHE A 1 86 ? 15.092 0.885 -12.514 1.00 32.06 130 PHE A CA 1
ATOM 671 C C . PHE A 1 86 ? 15.422 -0.356 -13.329 1.00 31.35 130 PHE A C 1
ATOM 672 O O . PHE A 1 86 ? 14.555 -0.943 -13.973 1.00 31.21 130 PHE A O 1
ATOM 680 N N . THR A 1 87 ? 16.691 -0.741 -13.288 1.00 32.35 131 THR A N 1
ATOM 681 C CA . THR A 1 87 ? 17.136 -2.019 -13.822 1.00 33.96 131 THR A CA 1
ATOM 682 C C . THR A 1 87 ? 18.057 -2.655 -12.787 1.00 37.43 131 THR A C 1
ATOM 683 O O . THR A 1 87 ? 18.825 -1.957 -12.123 1.00 37.40 131 THR A O 1
ATOM 687 N N . PRO A 1 88 ? 17.963 -3.978 -12.618 1.00 39.21 132 PRO A N 1
ATOM 688 C CA . PRO A 1 88 ? 18.880 -4.640 -11.685 1.00 42.69 132 PRO A CA 1
ATOM 689 C C . PRO A 1 88 ? 20.291 -4.803 -12.252 1.00 45.52 132 PRO A C 1
ATOM 690 O O . PRO A 1 88 ? 21.217 -5.067 -11.485 1.00 47.28 132 PRO A O 1
ATOM 694 N N . GLN A 1 89 ? 20.456 -4.644 -13.563 1.00 42.81 133 GLN A N 1
ATOM 695 C CA . GLN A 1 89 ? 21.783 -4.753 -14.168 1.00 43.50 133 GLN A CA 1
ATOM 696 C C . GLN A 1 89 ? 22.629 -3.514 -13.876 1.00 45.09 133 GLN A C 1
ATOM 697 O O . GLN A 1 89 ? 22.099 -2.415 -13.722 1.00 46.36 133 GLN A O 1
ATOM 703 N N . LYS A 1 90 ? 23.945 -3.696 -13.805 1.00 46.72 134 LYS A N 1
ATOM 704 C CA . LYS A 1 90 ? 24.839 -2.638 -13.338 1.00 47.02 134 LYS A CA 1
ATOM 705 C C . LYS A 1 90 ? 25.601 -1.907 -14.446 1.00 50.02 134 LYS A C 1
ATOM 706 O O . LYS A 1 90 ? 26.257 -0.900 -14.185 1.00 53.21 134 LYS A O 1
ATOM 708 N N . THR A 1 91 ? 25.529 -2.412 -15.673 1.00 48.77 135 THR A N 1
ATOM 709 C CA . THR A 1 91 ? 26.214 -1.761 -16.788 1.00 50.27 135 THR A CA 1
ATOM 710 C C . THR A 1 91 ? 25.401 -1.805 -18.077 1.00 49.41 135 THR A C 1
ATOM 711 O O . THR A 1 91 ? 24.515 -2.644 -18.240 1.00 44.76 135 THR A O 1
ATOM 715 N N . LEU A 1 92 ? 25.713 -0.897 -18.993 1.00 50.25 136 LEU A N 1
ATOM 716 C CA . LEU A 1 92 ? 25.085 -0.895 -20.306 1.00 51.41 136 LEU A CA 1
ATOM 717 C C . LEU A 1 92 ? 25.274 -2.250 -20.988 1.00 51.90 136 LEU A C 1
ATOM 718 O O . LEU A 1 92 ? 24.354 -2.771 -21.619 1.00 47.15 136 LEU A O 1
ATOM 723 N N . GLU A 1 93 ? 26.464 -2.823 -20.834 1.00 53.72 137 GLU A N 1
ATOM 724 C CA . GLU A 1 93 ? 26.817 -4.079 -21.490 1.00 59.41 137 GLU A CA 1
ATOM 725 C C . GLU A 1 93 ? 25.874 -5.233 -21.142 1.00 58.13 137 GLU A C 1
ATOM 726 O O . GLU A 1 93 ? 25.541 -6.050 -22.003 1.00 60.93 137 GLU A O 1
ATOM 732 N N . GLU A 1 94 ? 25.444 -5.303 -19.886 1.00 56.64 138 GLU A N 1
ATOM 733 C CA . GLU A 1 94 ? 24.538 -6.366 -19.455 1.00 58.68 138 GLU A CA 1
ATOM 734 C C . GLU 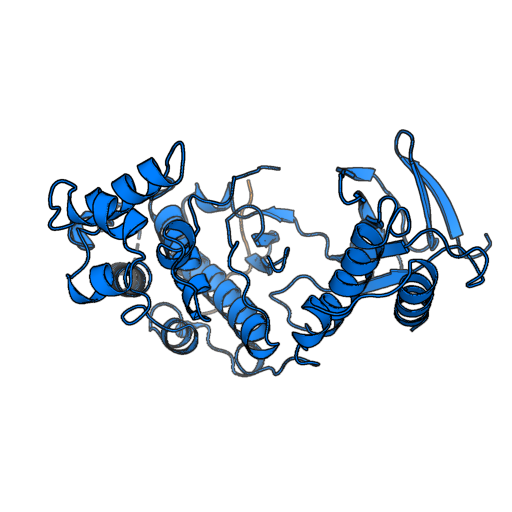A 1 94 ? 23.115 -5.865 -19.238 1.00 52.93 138 GLU A C 1
ATOM 735 O O . GLU A 1 94 ? 22.215 -6.649 -18.936 1.00 54.91 138 GLU A O 1
ATOM 741 N N . PHE A 1 95 ? 22.921 -4.559 -19.401 1.00 50.59 139 PHE A N 1
ATOM 742 C CA . PHE A 1 95 ? 21.596 -3.954 -19.307 1.00 46.08 139 PHE A CA 1
ATOM 743 C C . PHE A 1 95 ? 20.597 -4.735 -20.157 1.00 45.80 139 PHE A C 1
ATOM 744 O O . PHE A 1 95 ? 20.784 -4.881 -21.365 1.00 48.31 139 PHE A O 1
ATOM 752 N N . GLN A 1 96 ? 19.538 -5.238 -19.527 1.00 42.69 140 GLN A N 1
ATOM 753 C CA . GLN A 1 96 ? 18.578 -6.080 -20.233 1.00 45.65 140 GLN A CA 1
ATOM 754 C C . GLN A 1 96 ? 17.126 -5.831 -19.815 1.00 41.24 140 GLN A C 1
ATOM 755 O O . GLN A 1 96 ? 16.230 -5.782 -20.660 1.00 38.48 140 GLN A O 1
ATOM 761 N N . ASP A 1 97 ? 16.900 -5.689 -18.512 1.00 34.26 141 ASP A N 1
ATOM 762 C CA . ASP A 1 97 ? 15.546 -5.581 -17.973 1.00 34.52 141 ASP A CA 1
ATOM 763 C C . ASP A 1 97 ? 15.203 -4.162 -17.530 1.00 34.66 141 ASP A C 1
ATOM 764 O O . ASP A 1 97 ? 16.004 -3.496 -16.881 1.00 33.77 141 ASP A O 1
ATOM 769 N N . VAL A 1 98 ? 13.999 -3.714 -17.873 1.00 35.26 142 VAL A N 1
ATOM 770 C CA . VAL A 1 98 ? 13.520 -2.393 -17.480 1.00 35.31 142 VAL A CA 1
ATOM 771 C C . VAL A 1 98 ? 12.237 -2.511 -16.660 1.00 33.27 142 VAL A C 1
ATOM 772 O O . VAL A 1 98 ? 11.277 -3.147 -17.089 1.00 34.51 142 VAL A O 1
ATOM 776 N N . TYR A 1 99 ? 12.230 -1.900 -15.480 1.00 31.01 143 TYR A N 1
ATOM 777 C CA . TYR A 1 99 ? 11.064 -1.934 -14.609 1.00 31.69 143 TYR A CA 1
ATOM 778 C C . TYR A 1 99 ? 10.466 -0.539 -14.434 1.00 36.18 143 TYR A C 1
ATOM 779 O O . TYR A 1 99 ? 11.169 0.408 -14.085 1.00 39.08 143 TYR A O 1
ATOM 788 N N . LEU A 1 100 ? 9.165 -0.421 -14.674 1.00 35.55 144 LEU A N 1
ATOM 789 C CA . LEU A 1 100 ? 8.460 0.842 -14.477 1.00 37.53 144 LEU A CA 1
ATOM 790 C C . LEU A 1 100 ? 7.546 0.756 -13.256 1.00 33.46 144 LEU A C 1
ATOM 791 O O . LEU A 1 100 ? 6.821 -0.224 -13.080 1.00 29.72 144 LEU A O 1
ATOM 796 N N . VAL A 1 101 ? 7.583 1.783 -12.415 1.00 32.26 145 VAL A N 1
ATOM 797 C CA . VAL A 1 101 ? 6.749 1.813 -11.218 1.00 31.07 145 VAL A CA 1
ATOM 798 C C . VAL A 1 101 ? 5.769 2.986 -11.262 1.00 32.90 145 VAL A C 1
ATOM 799 O O . VAL A 1 101 ? 6.179 4.134 -11.429 1.00 33.30 145 VAL A O 1
ATOM 803 N N . MET A 1 102 ? 4.478 2.696 -11.112 1.00 34.89 146 MET A N 1
ATOM 804 C CA . MET A 1 102 ? 3.457 3.745 -11.074 1.00 36.25 146 MET A CA 1
ATOM 805 C C . MET A 1 102 ? 2.445 3.517 -9.959 1.00 32.54 146 MET A C 1
ATOM 806 O O . MET A 1 102 ? 2.477 2.490 -9.286 1.00 32.28 146 MET A O 1
ATOM 811 N N . GLU A 1 103 ? 1.549 4.481 -9.762 1.00 37.66 147 GLU A N 1
ATOM 812 C CA . GLU A 1 103 ? 0.560 4.382 -8.694 1.00 39.19 147 GLU A CA 1
ATOM 813 C C . GLU A 1 103 ? -0.363 3.197 -8.923 1.00 38.14 147 GLU A C 1
ATOM 814 O O . GLU A 1 103 ? -0.748 2.911 -10.055 1.00 40.82 147 GLU A O 1
ATOM 820 N N . LEU A 1 104 ? -0.713 2.503 -7.848 1.00 39.02 148 LEU A N 1
ATOM 821 C CA . LEU A 1 104 ? -1.736 1.470 -7.928 1.00 37.64 148 LEU A CA 1
ATOM 822 C C . LEU A 1 104 ? -3.090 2.093 -7.602 1.00 36.76 148 LEU A C 1
ATOM 823 O O . LEU A 1 104 ? -3.297 2.601 -6.500 1.00 36.98 148 LEU A O 1
ATOM 828 N N . MET A 1 105 ? -4.004 2.075 -8.565 1.00 32.49 149 MET A N 1
ATOM 829 C CA . MET A 1 105 ? -5.352 2.580 -8.330 1.00 31.16 149 MET A CA 1
ATOM 830 C C . MET A 1 105 ? -6.288 1.419 -8.004 1.00 33.53 149 MET A C 1
ATOM 831 O O . MET A 1 105 ? -5.900 0.259 -8.125 1.00 37.47 149 MET A O 1
ATOM 836 N N . ASP A 1 106 ? -7.513 1.724 -7.584 1.00 35.23 150 ASP A N 1
ATOM 837 C CA . ASP A 1 106 ? -8.417 0.686 -7.081 1.00 37.30 150 ASP A CA 1
ATOM 838 C C . ASP A 1 106 ? -9.220 -0.025 -8.167 1.00 36.34 150 ASP A C 1
ATOM 839 O O . ASP A 1 106 ? -9.501 -1.218 -8.049 1.00 37.07 150 ASP A O 1
ATOM 844 N N . ALA A 1 107 ? -9.600 0.710 -9.211 1.00 34.50 151 ALA A N 1
ATOM 845 C CA . ALA A 1 107 ? -10.429 0.156 -10.277 1.00 34.79 151 ALA A CA 1
ATOM 846 C C . ALA A 1 107 ? -10.516 1.105 -11.471 1.00 35.46 151 ALA A C 1
ATOM 847 O O . ALA A 1 107 ? -10.113 2.266 -11.382 1.00 31.23 151 ALA A O 1
ATOM 849 N N . ASN A 1 108 ? -11.041 0.611 -12.589 1.00 34.83 152 ASN A N 1
ATOM 850 C CA . ASN A 1 108 ? -11.308 1.482 -13.731 1.00 36.15 152 ASN A CA 1
ATOM 851 C C . ASN A 1 108 ? -12.741 2.006 -13.680 1.00 38.29 152 ASN A C 1
ATOM 852 O O . ASN A 1 108 ? -13.460 1.747 -12.715 1.00 36.81 152 ASN A O 1
ATOM 857 N N . LEU A 1 109 ? -13.155 2.742 -14.708 1.00 33.98 153 LEU A N 1
ATOM 858 C CA . LEU A 1 109 ? -14.460 3.402 -14.687 1.00 35.71 153 LEU A CA 1
ATOM 859 C C . LEU A 1 109 ? -15.641 2.501 -15.047 1.00 37.23 153 LEU A C 1
ATOM 860 O O . LEU A 1 109 ? -16.794 2.875 -14.837 1.00 38.33 153 LEU A O 1
ATOM 865 N N . CYS A 1 110 ? -15.358 1.325 -15.592 1.00 40.25 154 CYS A N 1
ATOM 866 C CA . CYS A 1 110 ? -16.411 0.471 -16.139 1.00 45.18 154 CYS A CA 1
ATOM 867 C C . CYS A 1 110 ? -17.604 0.264 -15.204 1.00 46.29 154 CYS A C 1
ATOM 868 O O . CYS A 1 110 ? -18.751 0.459 -15.606 1.00 48.56 154 CYS A O 1
ATOM 871 N N . GLN A 1 111 ? -17.342 -0.123 -13.961 1.00 40.56 155 GLN A N 1
ATOM 872 C CA . GLN A 1 111 ? -18.434 -0.422 -13.035 1.00 50.67 155 GLN A CA 1
ATOM 873 C C . GLN A 1 111 ? -18.982 0.811 -12.319 1.00 51.35 155 GLN A C 1
ATOM 874 O O . GLN A 1 111 ? -20.184 0.907 -12.072 1.00 54.37 155 GLN A O 1
ATOM 880 N N . VAL A 1 112 ? -18.100 1.748 -11.987 1.00 48.91 156 VAL A N 1
ATOM 881 C CA . VAL A 1 112 ? -18.524 3.038 -11.455 1.00 50.35 156 VAL A CA 1
ATOM 882 C C . VAL A 1 112 ? -19.621 3.632 -12.339 1.00 48.90 156 VAL A C 1
ATOM 883 O O . VAL A 1 112 ? -20.603 4.200 -11.853 1.00 51.28 156 VAL A O 1
ATOM 887 N N . ILE A 1 113 ? -19.434 3.474 -13.646 1.00 42.70 157 ILE A N 1
ATOM 888 C CA . ILE A 1 113 ? -20.329 4.002 -14.667 1.00 45.34 157 ILE A CA 1
ATOM 889 C C . ILE A 1 113 ? -21.742 3.425 -14.586 1.00 47.16 157 ILE A C 1
ATOM 890 O O . ILE A 1 113 ? -22.720 4.126 -14.846 1.00 46.48 157 ILE A O 1
ATOM 895 N N . GLN A 1 114 ? -21.843 2.149 -14.228 1.00 53.16 158 GLN A N 1
ATOM 896 C CA . GLN A 1 114 ? -23.122 1.444 -14.263 1.00 59.76 158 GLN A CA 1
ATOM 897 C C . GLN A 1 114 ? -23.989 1.735 -13.042 1.00 61.37 158 GLN A C 1
ATOM 898 O O . GLN A 1 114 ? -25.157 1.349 -12.997 1.00 64.35 158 GLN A O 1
ATOM 904 N N . MET A 1 115 ? -23.418 2.420 -12.058 1.00 59.46 159 MET A N 1
ATOM 905 C CA . MET A 1 115 ? -24.128 2.683 -10.815 1.00 60.45 159 MET A CA 1
ATOM 906 C C . MET A 1 115 ? -24.641 4.117 -10.741 1.00 56.46 159 MET A C 1
ATOM 907 O O . MET A 1 115 ? -24.182 4.993 -11.476 1.00 47.49 159 MET A O 1
ATOM 912 N N . GLU A 1 116 ? -25.605 4.342 -9.854 1.00 58.57 160 GLU A N 1
ATOM 913 C CA . GLU A 1 116 ? -26.181 5.666 -9.668 1.00 61.24 160 GLU A CA 1
ATOM 914 C C . GLU A 1 116 ? -25.160 6.626 -9.072 1.00 58.26 160 GLU A C 1
ATOM 915 O O . GLU A 1 116 ? -24.510 6.316 -8.076 1.00 61.69 160 GLU A O 1
ATOM 921 N N . LEU A 1 117 ? -25.022 7.790 -9.695 1.00 55.57 161 LEU A N 1
ATOM 922 C CA . LEU A 1 117 ? -24.118 8.822 -9.206 1.00 56.33 161 LEU A CA 1
ATOM 923 C C . LEU A 1 117 ? -24.841 10.155 -9.071 1.00 56.93 161 LEU A C 1
ATOM 924 O O . LEU A 1 117 ? -25.602 10.554 -9.952 1.00 58.60 161 LEU A O 1
ATOM 929 N N . ASP A 1 118 ? -24.606 10.833 -7.955 1.00 53.26 162 ASP A N 1
ATOM 930 C CA . ASP A 1 118 ? -25.110 12.183 -7.766 1.00 53.13 162 ASP A CA 1
ATOM 931 C C . ASP A 1 118 ? -24.365 13.126 -8.702 1.00 48.90 162 ASP A C 1
ATOM 932 O O . ASP A 1 118 ? -23.291 12.792 -9.203 1.00 45.19 162 ASP A O 1
ATOM 937 N N . HIS A 1 119 ? -24.935 14.303 -8.939 1.00 45.67 163 HIS A N 1
ATOM 938 C CA . HIS A 1 119 ? -24.307 15.290 -9.808 1.00 44.94 163 HIS A CA 1
ATOM 939 C C . HIS A 1 119 ? -22.900 15.670 -9.337 1.00 43.74 163 HIS A C 1
ATOM 940 O O . HIS A 1 119 ? -22.011 15.901 -10.154 1.00 43.14 163 HIS A O 1
ATOM 947 N N . GLU A 1 120 ? -22.697 15.729 -8.023 1.00 44.04 164 GLU A N 1
ATOM 948 C CA . GLU A 1 120 ? -21.394 16.114 -7.482 1.00 52.16 164 GLU A CA 1
ATOM 949 C C . GLU A 1 120 ? -20.276 15.162 -7.910 1.00 49.06 164 GLU A C 1
ATOM 950 O O . GLU A 1 120 ? -19.248 15.600 -8.421 1.00 48.04 164 GLU A O 1
ATOM 956 N N . ARG A 1 121 ? -20.477 13.864 -7.709 1.00 35.05 165 ARG A N 1
ATOM 957 C CA . ARG A 1 121 ? -19.481 12.883 -8.126 1.00 38.07 165 ARG A CA 1
ATOM 958 C C . ARG A 1 121 ? -19.339 12.824 -9.645 1.00 37.82 165 ARG A C 1
ATOM 959 O O . ARG A 1 121 ? -18.230 12.706 -10.163 1.00 34.86 165 ARG A O 1
ATOM 967 N N . MET A 1 122 ? -20.458 12.912 -10.356 1.00 40.16 166 MET A N 1
ATOM 968 C CA . MET A 1 122 ? -20.424 12.911 -11.815 1.00 41.96 166 MET A CA 1
ATOM 969 C C . MET A 1 122 ? -19.567 14.049 -12.356 1.00 40.52 166 MET A C 1
ATOM 970 O O . MET A 1 122 ? -18.644 13.826 -13.140 1.00 38.88 166 MET A O 1
ATOM 975 N N . SER A 1 123 ? -19.882 15.271 -11.941 1.00 38.94 167 SER A N 1
ATOM 976 C CA . SER A 1 123 ? -19.185 16.446 -12.451 1.00 37.80 167 SER A CA 1
ATOM 977 C C . SER A 1 123 ? -17.734 16.495 -11.982 1.00 33.59 167 SER A C 1
ATOM 978 O O . SER A 1 123 ? -16.853 16.914 -12.729 1.00 32.61 167 SER A O 1
ATOM 981 N N . TYR A 1 124 ? -17.486 16.065 -10.747 1.00 35.45 168 TYR A N 1
ATOM 982 C CA . TYR A 1 124 ? -16.132 16.093 -10.206 1.00 32.16 168 TYR A CA 1
ATOM 983 C C . TYR A 1 124 ? -15.216 15.090 -10.916 1.00 34.48 168 TYR A C 1
ATOM 984 O O . TYR A 1 124 ? -14.061 15.394 -11.203 1.00 34.62 168 TYR A O 1
ATOM 993 N N . LEU A 1 125 ? -15.735 13.902 -11.207 1.00 28.56 169 LEU A N 1
ATOM 994 C CA . LEU A 1 125 ? -14.987 12.921 -11.987 1.00 32.06 169 LEU A CA 1
ATOM 995 C C . LEU A 1 125 ? -14.683 13.442 -13.395 1.00 30.48 169 LEU A C 1
ATOM 996 O O . LEU A 1 125 ? -13.590 13.239 -13.920 1.00 31.04 169 LEU A O 1
ATOM 1001 N N . LEU A 1 126 ? -15.660 14.102 -14.006 1.00 29.49 170 LEU A N 1
ATOM 1002 C CA . LEU A 1 126 ? -15.487 14.642 -15.350 1.00 31.98 170 LEU A CA 1
ATOM 1003 C C . LEU A 1 126 ? -14.512 15.816 -15.330 1.00 30.18 170 LEU A C 1
ATOM 1004 O O . LEU A 1 126 ? -13.682 15.965 -16.228 1.00 25.80 170 LEU A O 1
ATOM 1009 N N . TYR A 1 127 ? -14.615 16.646 -14.298 1.00 28.03 171 TYR A N 1
ATOM 1010 C CA . TYR A 1 127 ? -13.673 17.740 -14.105 1.00 28.40 171 TYR A CA 1
ATOM 1011 C C . TYR A 1 127 ? -12.238 17.217 -14.061 1.00 31.26 171 TYR A C 1
ATOM 1012 O O . TYR A 1 127 ? -11.358 17.737 -14.747 1.00 30.82 171 TYR A O 1
ATOM 1021 N N . GLN A 1 128 ? -12.010 16.188 -13.250 1.00 31.04 172 GLN A N 1
ATOM 1022 C CA . GLN A 1 128 ? -10.692 15.569 -13.161 1.00 31.33 172 GLN A CA 1
ATOM 1023 C C . GLN A 1 128 ? -10.229 15.021 -14.507 1.00 31.53 172 GLN A C 1
ATOM 1024 O O . GLN A 1 128 ? -9.059 15.144 -14.866 1.00 31.70 172 GLN A O 1
ATOM 1030 N N . MET A 1 129 ? -11.149 14.402 -15.240 1.00 30.30 173 MET A N 1
ATOM 1031 C CA . MET A 1 129 ? -10.840 13.897 -16.571 1.00 32.29 173 MET A CA 1
ATOM 1032 C C . MET A 1 129 ? -10.362 15.029 -17.475 1.00 28.75 173 MET A C 1
ATOM 1033 O O . MET A 1 129 ? -9.320 14.924 -18.122 1.00 31.21 173 MET A O 1
ATOM 1038 N N . LEU A 1 130 ? -11.127 16.114 -17.508 1.00 26.40 174 LEU A N 1
ATOM 1039 C CA . LEU A 1 130 ? -10.802 17.254 -18.357 1.00 30.96 174 LEU A CA 1
ATOM 1040 C C . LEU A 1 130 ? -9.489 17.922 -17.947 1.00 30.66 174 LEU A C 1
ATOM 1041 O O . LEU A 1 130 ? -8.768 18.451 -18.791 1.00 31.89 174 LEU A O 1
ATOM 1046 N N . CYS A 1 131 ? -9.183 17.905 -16.652 1.00 28.62 175 CYS A N 1
ATOM 1047 C CA . CYS A 1 131 ? -7.914 18.443 -16.175 1.00 31.73 175 CYS A CA 1
ATOM 1048 C C . CYS A 1 131 ? -6.755 17.623 -16.729 1.00 30.26 175 CYS A C 1
ATOM 1049 O O . CYS A 1 131 ? -5.785 18.172 -17.245 1.00 31.95 175 CYS A O 1
ATOM 1052 N N . GLY A 1 132 ? -6.861 16.304 -16.613 1.00 32.34 176 GLY A N 1
ATOM 1053 C CA . GLY A 1 132 ? -5.825 15.419 -17.114 1.00 31.69 176 GLY A CA 1
ATOM 1054 C C . GLY A 1 132 ? -5.651 15.577 -18.612 1.00 29.70 176 GLY A C 1
ATOM 1055 O O . GLY A 1 132 ? -4.531 15.638 -19.115 1.00 29.56 176 GLY A O 1
ATOM 1056 N N . ILE A 1 133 ? -6.773 15.645 -19.324 1.00 27.94 177 ILE A N 1
ATOM 1057 C CA . ILE A 1 133 ? -6.760 15.799 -20.775 1.00 28.19 177 ILE A CA 1
ATOM 1058 C C . ILE A 1 133 ? -6.079 17.096 -21.214 1.00 29.91 177 ILE A C 1
ATOM 1059 O O . ILE A 1 133 ? -5.273 17.096 -22.150 1.00 32.55 177 ILE A O 1
ATOM 1064 N N . LYS A 1 134 ? -6.396 18.196 -20.537 1.00 28.70 178 LYS A N 1
ATOM 1065 C CA . LYS A 1 134 ? -5.809 19.488 -20.882 1.00 32.77 178 LYS A CA 1
ATOM 1066 C C . LYS A 1 134 ? -4.297 19.454 -20.700 1.00 32.38 178 LYS A C 1
ATOM 1067 O O . LYS A 1 134 ? -3.549 19.986 -21.520 1.00 35.47 178 LYS A O 1
ATOM 1073 N N . HIS A 1 135 ? -3.857 18.823 -19.619 1.00 29.23 179 HIS A N 1
ATOM 1074 C CA . HIS A 1 135 ? -2.436 18.697 -19.331 1.00 29.71 179 HIS A CA 1
ATOM 1075 C C . HIS A 1 135 ? -1.751 17.896 -20.431 1.00 31.36 179 HIS A C 1
ATOM 1076 O O . HIS A 1 135 ? -0.683 18.272 -20.913 1.00 34.35 179 HIS A O 1
ATOM 1083 N N . LEU A 1 136 ? -2.373 16.790 -20.826 1.00 29.47 180 LEU A N 1
ATOM 1084 C CA . LEU A 1 136 ? -1.861 15.977 -21.922 1.00 29.57 180 LEU A CA 1
ATOM 1085 C C . LEU A 1 136 ? -1.711 16.809 -23.192 1.00 32.09 180 LEU A C 1
ATOM 1086 O O . LEU A 1 136 ? -0.667 16.783 -23.845 1.00 34.95 180 LEU A O 1
ATOM 1091 N N . HIS A 1 137 ? -2.758 17.554 -23.531 1.00 31.37 181 HIS A N 1
ATOM 1092 C CA . HIS A 1 137 ? -2.747 18.379 -24.735 1.00 33.42 181 HIS A CA 1
ATOM 1093 C C . HIS A 1 137 ? -1.650 19.439 -24.695 1.00 35.43 181 HIS A C 1
ATOM 1094 O O . HIS A 1 137 ? -0.962 19.667 -25.693 1.00 36.72 181 HIS A O 1
ATOM 1101 N N . SER A 1 138 ? -1.487 20.085 -23.543 1.00 32.77 182 SER A N 1
ATOM 1102 C CA . SER A 1 138 ? -0.456 21.107 -23.392 1.00 36.00 182 SER A CA 1
ATOM 1103 C C . SER A 1 138 ? 0.924 20.487 -23.563 1.00 35.52 182 SER A C 1
ATOM 1104 O O . SER A 1 138 ? 1.877 21.161 -23.959 1.00 35.96 182 SER A O 1
ATOM 1107 N N . ALA A 1 139 ? 1.017 19.194 -23.270 1.00 32.92 183 ALA A N 1
ATOM 1108 C CA . ALA A 1 139 ? 2.275 18.471 -23.392 1.00 35.71 183 ALA A CA 1
ATOM 1109 C C . ALA A 1 139 ? 2.458 17.926 -24.806 1.00 41.72 183 ALA A C 1
ATOM 1110 O O . ALA A 1 139 ? 3.381 17.150 -25.067 1.00 43.74 183 ALA A O 1
ATOM 1112 N N . GLY A 1 140 ? 1.578 18.341 -25.715 1.00 39.11 184 GLY A N 1
ATOM 1113 C CA . GLY A 1 140 ? 1.645 17.911 -27.102 1.00 41.28 184 GLY A CA 1
ATOM 1114 C C . GLY A 1 140 ? 1.226 16.465 -27.292 1.00 39.45 184 GLY A C 1
ATOM 1115 O O . GLY A 1 140 ? 1.697 15.788 -28.206 1.00 39.89 184 GLY A O 1
ATOM 1116 N N . ILE A 1 141 ? 0.335 15.994 -26.425 1.00 33.30 185 ILE A N 1
ATOM 1117 C CA . ILE A 1 141 ? -0.126 14.611 -26.464 1.00 34.17 185 ILE A CA 1
ATOM 1118 C C . ILE A 1 141 ? -1.642 14.546 -26.572 1.00 34.32 185 ILE A C 1
ATOM 1119 O O . ILE A 1 141 ? -2.354 14.896 -25.632 1.00 35.42 185 ILE A O 1
ATOM 1124 N N . ILE A 1 142 ? -2.136 14.095 -27.718 1.00 31.06 186 ILE A N 1
ATOM 1125 C CA . ILE A 1 142 ? -3.568 13.885 -27.888 1.00 30.95 186 ILE A CA 1
ATOM 1126 C C . ILE A 1 142 ? -3.879 12.400 -27.730 1.00 34.50 186 ILE A C 1
ATOM 1127 O O . ILE A 1 142 ? -3.338 11.564 -28.454 1.00 37.29 186 ILE A O 1
ATOM 1132 N N . HIS A 1 143 ? -4.745 12.075 -26.775 1.00 34.49 187 HIS A N 1
ATOM 1133 C CA . HIS A 1 143 ? -4.978 10.683 -26.395 1.00 30.68 187 HIS A CA 1
ATOM 1134 C C . HIS A 1 143 ? -5.618 9.863 -27.514 1.00 31.42 187 HIS A C 1
ATOM 1135 O O . HIS A 1 143 ? -5.029 8.893 -27.986 1.00 29.86 187 HIS A O 1
ATOM 1142 N N . ARG A 1 144 ? -6.828 10.254 -27.914 1.00 33.74 188 ARG A N 1
ATOM 1143 C CA . ARG A 1 144 ? -7.539 9.636 -29.035 1.00 35.97 188 ARG A CA 1
ATOM 1144 C C . ARG A 1 144 ? -8.193 8.282 -28.721 1.00 36.33 188 ARG A C 1
ATOM 1145 O O . ARG A 1 144 ? -9.049 7.819 -29.475 1.00 37.88 188 ARG A O 1
ATOM 1148 N N . ASP A 1 145 ? -7.802 7.654 -27.615 1.00 32.85 189 ASP A N 1
ATOM 1149 C CA A ASP A 1 145 ? -8.298 6.323 -27.282 0.43 34.99 189 ASP A CA 1
ATOM 1150 C CA B ASP A 1 145 ? -8.309 6.326 -27.280 0.57 34.85 189 ASP A CA 1
ATOM 1151 C C . ASP A 1 145 ? -8.919 6.252 -25.883 1.00 33.47 189 ASP A C 1
ATOM 1152 O O . ASP A 1 145 ? -8.943 5.189 -25.267 1.00 32.21 189 ASP A O 1
ATOM 1161 N N . LEU A 1 146 ? -9.417 7.380 -25.384 1.00 31.35 190 LEU A N 1
ATOM 1162 C CA . LEU A 1 146 ? -10.007 7.426 -24.043 1.00 29.06 190 LEU A CA 1
ATOM 1163 C C . LEU A 1 146 ? -11.241 6.545 -23.909 1.00 32.25 190 LEU A C 1
ATOM 1164 O O . LEU A 1 146 ? -12.130 6.584 -24.760 1.00 31.67 190 LEU A O 1
ATOM 1169 N N . LYS A 1 147 ? -11.295 5.771 -22.827 1.00 31.59 191 LYS A N 1
ATOM 1170 C CA . LYS A 1 147 ? -12.439 4.910 -22.550 1.00 32.81 191 LYS A CA 1
ATOM 1171 C C . LYS A 1 147 ? -12.477 4.492 -21.078 1.00 32.38 191 LYS A C 1
ATOM 1172 O O . LYS A 1 147 ? -11.503 4.665 -20.357 1.00 30.90 191 LYS A O 1
ATOM 1178 N N . PRO A 1 148 ? -13.611 3.938 -20.628 1.00 33.51 192 PRO A N 1
ATOM 1179 C CA . PRO A 1 148 ? -13.751 3.552 -19.221 1.00 37.19 192 PRO A CA 1
ATOM 1180 C C . PRO A 1 148 ? -12.616 2.660 -18.705 1.00 37.72 192 PRO A C 1
ATOM 1181 O O . PRO A 1 148 ? -12.244 2.777 -17.538 1.00 39.64 192 PRO A O 1
ATOM 1185 N N . SER A 1 149 ? -12.070 1.793 -19.551 1.00 38.33 193 SER A N 1
ATOM 1186 C CA . SER A 1 149 ? -11.062 0.840 -19.088 1.00 35.98 193 SER A CA 1
ATOM 1187 C C . SER A 1 149 ? -9.661 1.436 -18.949 1.00 35.41 193 SER A C 1
ATOM 1188 O O . SER A 1 149 ? -8.802 0.841 -18.308 1.00 39.45 193 SER A O 1
ATOM 1191 N N . ASN A 1 150 ? -9.418 2.600 -19.545 1.00 33.08 194 ASN A N 1
ATOM 1192 C CA . ASN A 1 150 ? -8.122 3.252 -19.358 1.00 32.45 194 ASN A CA 1
ATOM 1193 C C . ASN A 1 150 ? -8.208 4.541 -18.545 1.00 33.83 194 ASN A C 1
ATOM 1194 O O . ASN A 1 150 ? -7.328 5.396 -18.611 1.00 35.04 194 ASN A O 1
ATOM 1199 N N . ILE A 1 151 ? -9.281 4.658 -17.770 1.00 31.54 195 ILE A N 1
ATOM 1200 C CA . ILE A 1 151 ? -9.401 5.712 -16.773 1.00 31.34 195 ILE A CA 1
ATOM 1201 C C . ILE A 1 151 ? -9.652 5.058 -15.419 1.00 31.93 195 ILE A C 1
ATOM 1202 O O . ILE A 1 151 ? -10.632 4.334 -15.244 1.00 30.93 195 ILE A O 1
ATOM 1207 N N . VAL A 1 152 ? -8.765 5.301 -14.460 1.00 34.84 196 VAL A N 1
ATOM 1208 C CA . VAL A 1 152 ? -8.836 4.589 -13.185 1.00 31.44 196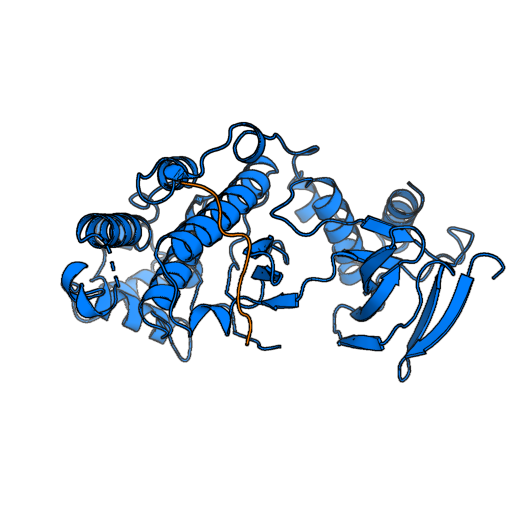 VAL A CA 1
ATOM 1209 C C . VAL A 1 152 ? -9.104 5.506 -11.992 1.00 36.50 196 VAL A C 1
ATOM 1210 O O . VAL A 1 152 ? -8.803 6.700 -12.030 1.00 37.41 196 VAL A O 1
ATOM 1214 N N . VAL A 1 153 ? -9.671 4.936 -10.934 1.00 33.40 197 VAL A N 1
ATOM 1215 C CA . VAL A 1 153 ? -10.079 5.717 -9.772 1.00 33.32 197 VAL A CA 1
ATOM 1216 C C . VAL A 1 153 ? -9.759 5.006 -8.466 1.00 32.77 197 VAL A C 1
ATOM 1217 O O . VAL A 1 153 ? -9.449 3.814 -8.454 1.00 33.32 197 VAL A O 1
ATOM 1221 N N . LYS A 1 154 ? -9.831 5.756 -7.370 1.00 36.32 198 LYS A N 1
ATOM 1222 C CA . LYS A 1 154 ? -9.702 5.194 -6.028 1.00 38.78 198 LYS A CA 1
ATOM 1223 C C . LYS A 1 154 ? -10.976 5.452 -5.233 1.00 39.41 198 LYS A C 1
ATOM 1224 O O . LYS A 1 154 ? -11.829 6.236 -5.650 1.00 38.62 198 LYS A O 1
ATOM 1230 N N . SER A 1 155 ? -11.099 4.798 -4.082 1.00 40.42 199 SER A N 1
ATOM 1231 C CA . SER A 1 155 ? -12.300 4.929 -3.261 1.00 41.07 199 SER A CA 1
ATOM 1232 C C . SER A 1 155 ? -12.453 6.323 -2.657 1.00 43.02 199 SER A C 1
ATOM 1233 O O . SER A 1 155 ? -13.481 6.630 -2.051 1.00 42.39 199 SER A O 1
ATOM 1236 N N . ASP A 1 156 ? -11.435 7.165 -2.819 1.00 42.68 200 ASP A N 1
ATOM 1237 C CA . ASP A 1 156 ? -11.509 8.541 -2.330 1.00 43.97 200 ASP A CA 1
ATOM 1238 C C . ASP A 1 156 ? -11.990 9.501 -3.423 1.00 42.31 200 ASP A C 1
ATOM 1239 O O . ASP A 1 156 ? -11.913 10.720 -3.272 1.00 40.55 200 ASP A O 1
ATOM 1244 N N . CYS A 1 157 ? -12.484 8.924 -4.516 1.00 40.13 201 CYS A N 1
ATOM 1245 C CA . CYS A 1 157 ? -13.062 9.672 -5.635 1.00 40.22 201 CYS A CA 1
ATOM 1246 C C . CYS A 1 157 ? -12.024 10.412 -6.477 1.00 39.92 201 CYS A C 1
ATOM 1247 O O . CYS A 1 157 ? -12.359 11.330 -7.226 1.00 39.24 201 CYS A O 1
ATOM 1250 N N . THR A 1 158 ? -10.762 10.015 -6.355 1.00 39.16 202 THR A N 1
ATOM 1251 C CA . THR A 1 158 ? -9.725 10.570 -7.214 1.00 40.45 202 THR A CA 1
ATOM 1252 C C . THR A 1 158 ? -9.637 9.764 -8.508 1.00 37.33 202 THR A C 1
ATOM 1253 O O . THR A 1 158 ? -9.985 8.580 -8.538 1.00 32.05 202 THR A O 1
ATOM 1257 N N . LEU A 1 159 ? -9.162 10.410 -9.568 1.00 35.53 203 LEU A N 1
ATOM 1258 C CA . LEU A 1 159 ? -9.146 9.808 -10.899 1.00 32.25 203 LEU A CA 1
ATOM 1259 C C . LEU A 1 159 ? -7.846 10.099 -11.642 1.00 30.74 203 LEU A C 1
ATOM 1260 O O . LEU A 1 159 ? -7.302 11.203 -11.559 1.00 33.72 203 LEU A O 1
ATOM 1265 N N . LYS A 1 160 ? -7.353 9.102 -12.368 1.00 29.72 204 LYS A N 1
ATOM 1266 C CA . LYS A 1 160 ? -6.169 9.269 -13.203 1.00 31.26 204 LYS A CA 1
ATOM 1267 C C . LYS A 1 160 ? -6.356 8.623 -14.571 1.00 33.81 204 LYS A C 1
ATOM 1268 O O . LYS A 1 160 ? -7.044 7.611 -14.704 1.00 34.07 204 LYS A O 1
ATOM 1274 N N . ILE A 1 161 ? -5.739 9.222 -15.584 1.00 30.76 205 ILE A N 1
ATOM 1275 C CA . ILE A 1 161 ? -5.724 8.655 -16.925 1.00 31.75 205 ILE A CA 1
ATOM 1276 C C . ILE A 1 161 ? -4.417 7.909 -17.150 1.00 32.56 205 ILE A C 1
ATOM 1277 O O . ILE A 1 161 ? -3.375 8.316 -16.644 1.00 36.84 205 ILE A O 1
ATOM 1282 N N . LEU A 1 162 ? -4.471 6.815 -17.899 1.00 54.76 206 LEU A N 1
ATOM 1283 C CA . LEU A 1 162 ? -3.258 6.163 -18.385 1.00 53.02 206 LEU A CA 1
ATOM 1284 C C . LEU A 1 162 ? -3.429 5.787 -19.854 1.00 54.85 206 LEU A C 1
ATOM 1285 O O . LEU A 1 162 ? -4.486 6.022 -20.438 1.00 56.22 206 LEU A O 1
ATOM 1290 N N . ASP A 1 163 ? -2.384 5.225 -20.454 1.00 59.71 207 ASP A N 1
ATOM 1291 C CA . ASP A 1 163 ? -2.443 4.764 -21.844 1.00 64.57 207 ASP A CA 1
ATOM 1292 C C . ASP A 1 163 ? -2.576 5.903 -22.861 1.00 68.70 207 ASP A C 1
ATOM 1293 O O . ASP A 1 163 ? -3.517 5.926 -23.652 1.00 73.09 207 ASP A O 1
ATOM 1298 N N . PHE A 1 164 ? -1.620 6.828 -22.852 1.00 68.50 208 PHE A N 1
ATOM 1299 C CA . PHE A 1 164 ? -1.637 7.995 -23.740 1.00 71.71 208 PHE A CA 1
ATOM 1300 C C . PHE A 1 164 ? -1.924 7.656 -25.211 1.00 73.53 208 PHE A C 1
ATOM 1301 O O . PHE A 1 164 ? -1.328 8.243 -26.116 1.00 75.25 208 PHE A O 1
ATOM 1309 N N . GLY A 1 165 ? -2.841 6.717 -25.439 1.00 73.95 209 GLY A N 1
ATOM 1310 C CA . GLY A 1 165 ? -3.228 6.309 -26.779 1.00 74.84 209 GLY A CA 1
ATOM 1311 C C . GLY A 1 165 ? -2.278 5.290 -27.377 1.00 75.88 209 GLY A C 1
ATOM 1312 O O . GLY A 1 165 ? -1.183 5.641 -27.815 1.00 74.80 209 GLY A O 1
ATOM 1313 N N . THR A 1 177 ? -9.472 -5.237 -17.317 1.00 111.14 221 THR A N 1
ATOM 1314 C CA . THR A 1 177 ? -10.190 -6.088 -16.375 1.00 114.13 221 THR A CA 1
ATOM 1315 C C . THR A 1 177 ? -10.932 -5.242 -15.342 1.00 111.65 221 THR A C 1
ATOM 1316 O O . THR A 1 177 ? -10.374 -4.898 -14.300 1.00 108.00 221 THR A O 1
ATOM 1320 N N . PRO A 1 178 ? -12.197 -4.896 -15.635 1.00 113.74 222 PRO A N 1
ATOM 1321 C CA . PRO A 1 178 ? -12.897 -5.279 -16.867 1.00 116.23 222 PRO A CA 1
ATOM 1322 C C . PRO A 1 178 ? -12.288 -4.618 -18.099 1.00 110.26 222 PRO A C 1
ATOM 1323 O O . PRO A 1 178 ? -11.565 -3.629 -17.975 1.00 105.00 222 PRO A O 1
ATOM 1327 N N . TYR A 1 179 ? -12.572 -5.171 -19.272 1.00 110.49 223 TYR A N 1
ATOM 1328 C CA . TYR A 1 179 ? -12.010 -4.659 -20.506 1.00 105.19 223 TYR A CA 1
ATOM 1329 C C . TYR A 1 179 ? -13.067 -4.241 -21.505 1.00 104.85 223 TYR A C 1
ATOM 1330 O O . TYR A 1 179 ? -14.006 -4.987 -21.784 1.00 108.40 223 TYR A O 1
ATOM 1332 N N . VAL A 1 180 ? -12.917 -3.036 -22.040 1.00 101.67 224 VAL A N 1
ATOM 1333 C CA . VAL A 1 180 ? -13.821 -2.540 -23.065 1.00 103.10 224 VAL A CA 1
ATOM 1334 C C . VAL A 1 180 ? -13.022 -2.111 -24.288 1.00 100.18 224 VAL A C 1
ATOM 1335 O O . VAL A 1 180 ? -12.088 -1.315 -24.182 1.00 96.86 224 VAL A O 1
ATOM 1339 N N . VAL A 1 181 ? -13.379 -2.646 -25.450 1.00 100.89 225 VAL A N 1
ATOM 1340 C CA . VAL A 1 181 ? -12.702 -2.256 -26.675 1.00 99.39 225 VAL A CA 1
ATOM 1341 C C . VAL A 1 181 ? -12.867 -0.765 -26.889 1.00 94.22 225 VAL A C 1
ATOM 1342 O O . VAL A 1 181 ? -13.917 -0.200 -26.594 1.00 93.60 225 VAL A O 1
ATOM 1346 N N . THR A 1 182 ? -11.823 -0.120 -27.390 1.00 91.10 226 THR A N 1
ATOM 1347 C CA . THR A 1 182 ? -11.990 1.217 -27.923 1.00 89.15 226 THR A CA 1
ATOM 1348 C C . THR A 1 182 ? -12.969 1.034 -29.073 1.00 95.19 226 THR A C 1
ATOM 1349 O O . THR A 1 182 ? -13.571 -0.029 -29.195 1.00 101.08 226 THR A O 1
ATOM 1353 N N . ARG A 1 183 ? -13.125 2.050 -29.913 1.00 94.96 227 ARG A N 1
ATOM 1354 C CA . ARG A 1 183 ? -14.118 2.019 -30.984 1.00 97.99 227 ARG A CA 1
ATOM 1355 C C . ARG A 1 183 ? -15.413 2.681 -30.515 1.00 98.30 227 ARG A C 1
ATOM 1356 O O . ARG A 1 183 ? -15.785 3.738 -31.023 1.00 91.47 227 ARG A O 1
ATOM 1364 N N . TYR A 1 184 ? -16.094 2.069 -29.546 1.00 39.95 228 TYR A N 1
ATOM 1365 C CA . TYR A 1 184 ? -17.346 2.622 -29.023 1.00 39.27 228 TYR A CA 1
ATOM 1366 C C . TYR A 1 184 ? -17.181 4.085 -28.633 1.00 35.67 228 TYR A C 1
ATOM 1367 O O . TYR A 1 184 ? -18.130 4.867 -28.699 1.00 37.54 228 TYR A O 1
ATOM 1376 N N . TYR A 1 185 ? -15.971 4.441 -28.214 1.00 32.63 229 TYR A N 1
ATOM 1377 C CA . TYR A 1 185 ? -15.709 5.755 -27.645 1.00 34.12 229 TYR A CA 1
ATOM 1378 C C . TYR A 1 185 ? -14.888 6.651 -28.569 1.00 35.38 229 TYR A C 1
ATOM 1379 O O . TYR A 1 185 ? -14.591 7.795 -28.229 1.00 35.98 229 TYR A O 1
ATOM 1388 N N . ARG A 1 186 ? -14.533 6.137 -29.742 1.00 35.61 230 ARG A N 1
ATOM 1389 C CA . ARG A 1 186 ? -13.732 6.912 -30.686 1.00 34.56 230 ARG A CA 1
ATOM 1390 C C . ARG A 1 186 ? -14.555 7.936 -31.465 1.00 33.28 230 ARG A C 1
ATOM 1391 O O . ARG A 1 186 ? -15.691 7.674 -31.854 1.00 34.93 230 ARG A O 1
ATOM 1399 N N . ALA A 1 187 ? -13.966 9.109 -31.682 1.00 31.31 231 ALA A N 1
ATOM 1400 C CA . ALA A 1 187 ? -14.641 10.196 -32.377 1.00 28.95 231 ALA A CA 1
ATOM 1401 C C . ALA A 1 187 ? -14.915 9.847 -33.842 1.00 30.35 231 ALA A C 1
ATOM 1402 O O . ALA A 1 187 ? -14.208 9.033 -34.438 1.00 33.35 231 ALA A O 1
ATOM 1404 N N . PRO A 1 188 ? -15.957 10.458 -34.421 1.00 30.89 232 PRO A N 1
ATOM 1405 C CA . PRO A 1 188 ? -16.333 10.243 -35.819 1.00 31.75 232 PRO A CA 1
ATOM 1406 C C . PRO A 1 188 ? -15.173 10.500 -36.776 1.00 35.76 232 PRO A C 1
ATOM 1407 O O . PRO A 1 188 ? -14.941 9.693 -37.677 1.00 34.93 232 PRO A O 1
ATOM 1411 N N . GLU A 1 189 ? -14.457 11.605 -36.586 1.00 31.57 233 GLU A N 1
ATOM 1412 C CA . GLU A 1 189 ? -13.349 11.937 -37.471 1.00 32.06 233 GLU A CA 1
ATOM 1413 C C . GLU A 1 189 ? -12.323 10.803 -37.505 1.00 37.75 233 GLU A C 1
ATOM 1414 O O . GLU A 1 189 ? -11.647 10.600 -38.512 1.00 40.08 233 GLU A O 1
ATOM 1420 N N . VAL A 1 190 ? -12.227 10.055 -36.409 1.00 38.88 234 VAL A N 1
ATOM 1421 C CA . VAL A 1 190 ? -11.320 8.914 -36.346 1.00 39.96 234 VAL A CA 1
ATOM 1422 C C . VAL A 1 190 ? -11.855 7.714 -37.123 1.00 43.91 234 VAL A C 1
ATOM 1423 O O . VAL A 1 190 ? -11.144 7.125 -37.934 1.00 46.93 234 VAL A O 1
ATOM 1427 N N . ILE A 1 191 ? -13.107 7.349 -36.872 1.00 45.27 235 ILE A N 1
ATOM 1428 C CA . ILE A 1 191 ? -13.685 6.178 -37.524 1.00 50.05 235 ILE A CA 1
ATOM 1429 C C . ILE A 1 191 ? -13.872 6.387 -39.028 1.00 47.14 235 ILE A C 1
ATOM 1430 O O . ILE A 1 191 ? -13.864 5.426 -39.796 1.00 48.99 235 ILE A O 1
ATOM 1435 N N . LEU A 1 192 ? -14.032 7.642 -39.444 1.00 41.51 236 LEU A N 1
ATOM 1436 C CA . LEU A 1 192 ? -14.175 7.964 -40.863 1.00 41.31 236 LEU A CA 1
ATOM 1437 C C . LEU A 1 192 ? -12.839 8.347 -41.498 1.00 44.26 236 LEU A C 1
ATOM 1438 O O . LEU A 1 192 ? -12.768 8.628 -42.698 1.00 44.96 236 LEU A O 1
ATOM 1443 N N . GLY A 1 193 ? -11.784 8.360 -40.689 1.00 44.72 237 GLY A N 1
ATOM 1444 C CA . GLY A 1 193 ? -10.446 8.650 -41.178 1.00 47.24 237 GLY A CA 1
ATOM 1445 C C . GLY A 1 193 ? -10.277 10.043 -41.760 1.00 44.44 237 GLY A C 1
ATOM 1446 O O . GLY A 1 193 ? -9.793 10.197 -42.879 1.00 50.98 237 GLY A O 1
ATOM 1447 N N . MET A 1 194 ? -10.660 11.059 -40.991 1.00 43.88 238 MET A N 1
ATOM 1448 C CA . MET A 1 194 ? -10.616 12.446 -41.454 1.00 46.41 238 MET A CA 1
ATOM 1449 C C . MET A 1 194 ? -9.437 13.235 -40.896 1.00 45.47 238 MET A C 1
ATOM 1450 O O . MET A 1 194 ? -9.184 14.362 -41.316 1.00 49.23 238 MET A O 1
ATOM 1455 N N . GLY A 1 195 ? -8.722 12.659 -39.940 1.00 41.92 239 GLY A N 1
ATOM 1456 C CA . GLY A 1 195 ? -7.731 13.424 -39.210 1.00 43.81 239 GLY A CA 1
ATOM 1457 C C . GLY A 1 195 ? -8.424 14.094 -38.039 1.00 39.40 239 GLY A C 1
ATOM 1458 O O . GLY A 1 195 ? -9.652 14.212 -38.027 1.00 36.75 239 GLY A O 1
ATOM 1459 N N . TYR A 1 196 ? -7.646 14.537 -37.059 1.00 35.38 240 TYR A N 1
ATOM 1460 C CA . TYR A 1 196 ? -8.218 15.023 -35.809 1.00 31.35 240 TYR A CA 1
ATOM 1461 C C . TYR A 1 196 ? -7.352 16.098 -35.163 1.00 31.92 240 TYR A C 1
ATOM 1462 O O . TYR A 1 196 ? -6.196 16.294 -35.543 1.00 33.98 240 TYR A O 1
ATOM 1471 N N . LYS A 1 197 ? -7.928 16.783 -34.178 1.00 30.42 241 LYS A N 1
ATOM 1472 C CA . LYS A 1 197 ? -7.202 17.740 -33.351 1.00 33.65 241 LYS A CA 1
ATOM 1473 C C . LYS A 1 197 ? -7.516 17.452 -31.886 1.00 30.93 241 LYS A C 1
ATOM 1474 O O . LYS A 1 197 ? -8.088 16.411 -31.565 1.00 32.61 241 LYS A O 1
ATOM 1480 N N . GLU A 1 198 ? -7.162 18.388 -31.008 1.00 29.86 242 GLU A N 1
ATOM 1481 C CA . GLU A 1 198 ? -7.365 18.225 -29.566 1.00 29.83 242 GLU A CA 1
ATOM 1482 C C . GLU A 1 198 ? -8.768 17.745 -29.189 1.00 30.80 242 GLU A C 1
ATOM 1483 O O . GLU A 1 198 ? -8.916 16.824 -28.380 1.00 29.56 242 GLU A O 1
ATOM 1489 N N . ASN A 1 199 ? -9.797 18.357 -29.768 1.00 26.28 243 ASN A N 1
ATOM 1490 C CA . ASN A 1 199 ? -11.165 18.055 -29.347 1.00 26.92 243 ASN A CA 1
ATOM 1491 C C . ASN A 1 199 ? -11.672 16.665 -29.749 1.00 23.97 243 ASN A C 1
ATOM 1492 O O . ASN A 1 199 ? -12.821 16.317 -29.484 1.00 29.43 243 ASN A O 1
ATOM 1497 N N . VAL A 1 200 ? -10.812 15.873 -30.381 1.00 25.47 244 VAL A N 1
ATOM 1498 C CA . VAL A 1 200 ? -11.125 14.467 -30.617 1.00 25.93 244 VAL A CA 1
ATOM 1499 C C . VAL A 1 200 ? -11.376 13.768 -29.273 1.00 29.44 244 VAL A C 1
ATOM 1500 O O . VAL A 1 200 ? -12.206 12.861 -29.176 1.00 27.99 244 VAL A O 1
ATOM 1504 N N . ASP A 1 201 ? -10.671 14.216 -28.235 1.00 25.57 245 ASP A N 1
ATOM 1505 C CA . ASP A 1 201 ? -10.780 13.620 -26.901 1.00 27.84 245 ASP A CA 1
ATOM 1506 C C . ASP A 1 201 ? -12.083 14.011 -26.195 1.00 30.46 245 ASP A C 1
ATOM 1507 O O . ASP A 1 201 ? -12.534 13.314 -25.283 1.00 32.21 245 ASP A O 1
ATOM 1512 N N . ILE A 1 202 ? -12.676 15.125 -26.619 1.00 25.68 246 ILE A N 1
ATOM 1513 C CA . ILE A 1 202 ? -13.937 15.602 -26.048 1.00 25.38 246 ILE A CA 1
ATOM 1514 C C . ILE A 1 202 ? -15.098 14.677 -26.404 1.00 28.22 246 ILE A C 1
ATOM 1515 O O . ILE A 1 202 ? -15.991 14.451 -25.589 1.00 29.07 246 ILE A O 1
ATOM 1520 N N . TRP A 1 203 ? -15.091 14.149 -27.625 1.00 28.95 247 TRP A N 1
ATOM 1521 C CA . TRP A 1 203 ? -16.119 13.198 -28.025 1.00 29.35 247 TRP A CA 1
ATOM 1522 C C . TRP A 1 203 ? -16.112 12.008 -27.078 1.00 28.05 247 TRP A C 1
ATOM 1523 O O . TRP A 1 203 ? -17.161 11.573 -26.608 1.00 31.64 247 TRP A O 1
ATOM 1534 N N . SER A 1 204 ? -14.922 11.485 -26.802 1.00 25.78 248 SER A N 1
ATOM 1535 C CA . SER A 1 204 ? -14.788 10.343 -25.907 1.00 27.50 248 SER A CA 1
ATOM 1536 C C . SER A 1 204 ? -15.337 10.662 -24.517 1.00 29.89 248 SER A C 1
ATOM 1537 O O . SER A 1 204 ? -16.022 9.837 -23.912 1.00 29.90 248 SER A O 1
ATOM 1540 N N . VAL A 1 205 ? -15.031 11.854 -24.010 1.00 27.60 249 VAL A N 1
ATOM 1541 C CA . VAL A 1 205 ? -15.553 12.267 -22.710 1.00 25.37 249 VAL A CA 1
ATOM 1542 C C . VAL A 1 205 ? -17.076 12.301 -22.769 1.00 27.19 249 VAL A C 1
ATOM 1543 O O . VAL A 1 205 ? -17.756 11.882 -21.829 1.00 25.69 249 VAL A O 1
ATOM 1547 N N . GLY A 1 206 ? -17.603 12.782 -23.891 1.00 26.69 250 GLY A N 1
ATOM 1548 C CA . GLY A 1 206 ? -19.038 12.827 -24.108 1.00 28.24 250 GLY A CA 1
ATOM 1549 C C . GLY A 1 206 ? -19.687 11.454 -24.068 1.00 31.22 250 GLY A C 1
ATOM 1550 O O . GLY A 1 206 ? -20.746 11.278 -23.467 1.00 32.54 250 GLY A O 1
ATOM 1551 N N . CYS A 1 207 ? -19.059 10.479 -24.715 1.00 29.28 251 CYS A N 1
ATOM 1552 C CA . CYS A 1 207 ? -19.557 9.107 -24.680 1.00 31.86 251 CYS A CA 1
ATOM 1553 C C . CYS A 1 207 ? -19.564 8.555 -23.257 1.00 30.72 251 CYS A C 1
ATOM 1554 O O . CYS A 1 207 ? -20.510 7.876 -22.848 1.00 30.65 251 CYS A O 1
ATOM 1557 N N . ILE A 1 208 ? -18.507 8.852 -22.508 1.00 32.02 252 ILE A N 1
ATOM 1558 C CA . ILE A 1 208 ? -18.388 8.383 -21.130 1.00 35.08 252 ILE A CA 1
ATOM 1559 C C . ILE A 1 208 ? -19.414 9.056 -20.218 1.00 37.71 252 ILE A C 1
ATOM 1560 O O . ILE A 1 208 ? -20.050 8.400 -19.390 1.00 39.11 252 ILE A O 1
ATOM 1565 N N . MET A 1 209 ? -19.577 10.365 -20.378 1.00 33.06 253 MET A N 1
ATOM 1566 C CA . MET A 1 209 ? -20.577 11.099 -19.615 1.00 34.47 253 MET A CA 1
ATOM 1567 C C . MET A 1 209 ? -21.974 10.563 -19.909 1.00 33.33 253 MET A C 1
ATOM 1568 O O . MET A 1 209 ? -22.776 10.363 -18.998 1.00 31.57 253 MET A O 1
ATOM 1573 N N . GLY A 1 210 ? -22.255 10.330 -21.187 1.00 32.00 254 GLY A N 1
ATOM 1574 C CA . GLY A 1 210 ? -23.562 9.859 -21.605 1.00 32.40 254 GLY A CA 1
ATOM 1575 C C . GLY A 1 210 ? -23.863 8.486 -21.037 1.00 37.38 254 GLY A C 1
ATOM 1576 O O . GLY A 1 210 ? -25.015 8.159 -20.745 1.00 38.88 254 GLY A O 1
ATOM 1577 N N . GLU A 1 211 ? -22.817 7.683 -20.879 1.00 35.22 255 GLU A N 1
ATOM 1578 C CA . GLU A 1 211 ? -22.954 6.345 -20.316 1.00 37.20 255 GLU A CA 1
ATOM 1579 C C . GLU A 1 211 ? -23.115 6.377 -18.795 1.00 39.20 255 GLU A C 1
ATOM 1580 O O . GLU A 1 211 ? -23.799 5.531 -18.218 1.00 41.48 255 GLU A O 1
ATOM 1586 N N . MET A 1 212 ? -22.475 7.343 -18.143 1.00 40.84 256 MET A N 1
ATOM 1587 C CA . MET A 1 212 ? -22.653 7.517 -16.705 1.00 42.12 256 MET A CA 1
ATOM 1588 C C . MET A 1 212 ? -24.113 7.831 -16.435 1.00 45.89 256 MET A C 1
ATOM 1589 O O . MET A 1 212 ? -24.669 7.435 -15.413 1.00 49.50 256 MET A O 1
ATOM 1594 N N . VAL A 1 213 ? -24.731 8.542 -17.373 1.00 47.11 257 VAL A N 1
ATOM 1595 C CA . VAL A 1 213 ? -26.104 9.003 -17.210 1.00 48.11 257 VAL A CA 1
ATOM 1596 C C . VAL A 1 213 ? -27.138 7.902 -17.418 1.00 53.03 257 VAL A C 1
ATOM 1597 O O . VAL A 1 213 ? -28.197 7.923 -16.794 1.00 52.93 257 VAL A O 1
ATOM 1601 N N . ARG A 1 214 ? -26.849 6.936 -18.284 1.00 54.54 258 ARG A N 1
ATOM 1602 C CA . ARG A 1 214 ? -27.824 5.871 -18.497 1.00 57.23 258 ARG A CA 1
ATOM 1603 C C . ARG A 1 214 ? -27.316 4.436 -18.412 1.00 53.48 258 ARG A C 1
ATOM 1604 O O . ARG A 1 214 ? -28.069 3.497 -18.663 1.00 51.13 258 ARG A O 1
ATOM 1612 N N . HIS A 1 215 ? -26.052 4.269 -18.046 1.00 52.35 259 HIS A N 1
ATOM 1613 C CA . HIS A 1 215 ? -25.530 2.943 -17.736 1.00 53.54 259 HIS A CA 1
ATOM 1614 C C . HIS A 1 215 ? -25.647 2.004 -18.930 1.00 53.70 259 HIS A C 1
ATOM 1615 O O . HIS A 1 215 ? -25.859 0.802 -18.774 1.00 56.65 259 HIS A O 1
ATOM 1622 N N . LYS A 1 216 ? -25.530 2.574 -20.124 1.00 48.57 260 LYS A N 1
ATOM 1623 C CA . LYS A 1 216 ? -25.490 1.796 -21.352 1.00 51.04 260 LYS A CA 1
ATOM 1624 C C . LYS A 1 216 ? -24.567 2.476 -22.356 1.00 50.19 260 LYS A C 1
ATOM 1625 O O . LYS A 1 216 ? -24.500 3.705 -22.421 1.00 44.96 260 LYS A O 1
ATOM 1627 N N . ILE A 1 217 ? -23.844 1.673 -23.129 1.00 51.00 261 ILE A N 1
ATOM 1628 C CA . ILE A 1 217 ? -22.961 2.209 -24.153 1.00 47.10 261 ILE A CA 1
ATOM 1629 C C . ILE A 1 217 ? -23.779 2.983 -25.178 1.00 43.41 261 ILE A C 1
ATOM 1630 O O . ILE A 1 217 ? -24.738 2.456 -25.739 1.00 43.82 261 ILE A O 1
ATOM 1635 N N . LEU A 1 218 ? -23.404 4.237 -25.415 1.00 38.46 262 LEU A N 1
ATOM 1636 C CA . LEU A 1 218 ? -24.143 5.076 -26.349 1.00 36.84 262 LEU A CA 1
ATOM 1637 C C . LEU A 1 218 ? -24.123 4.503 -27.759 1.00 42.06 262 LEU A C 1
ATOM 1638 O O . LEU A 1 218 ? -25.167 4.364 -28.396 1.00 43.22 262 LEU A O 1
ATOM 1643 N N . PHE A 1 219 ? -22.931 4.174 -28.245 1.00 41.65 263 PHE A N 1
ATOM 1644 C CA . PHE A 1 219 ? -22.773 3.792 -29.643 1.00 41.06 263 PHE A CA 1
ATOM 1645 C C . PHE A 1 219 ? -22.064 2.450 -29.811 1.00 43.78 263 PHE A C 1
ATOM 1646 O O . PHE A 1 219 ? -20.914 2.399 -30.240 1.00 40.58 263 PHE A O 1
ATOM 1654 N N . PRO A 1 220 ? -22.757 1.355 -29.473 1.00 49.86 264 PRO A N 1
ATOM 1655 C CA . PRO A 1 220 ? -22.182 0.015 -29.606 1.00 56.13 264 PRO A CA 1
ATOM 1656 C C . PRO A 1 220 ? -22.367 -0.524 -31.017 1.00 63.30 264 PRO A C 1
ATOM 1657 O O . PRO A 1 220 ? -23.497 -0.617 -31.497 1.00 71.80 264 PRO A O 1
ATOM 1661 N N . GLY A 1 221 ? -21.268 -0.870 -31.676 1.00 61.25 265 GLY A N 1
ATOM 1662 C CA . GLY A 1 221 ? -21.337 -1.444 -33.007 1.00 62.66 265 GLY A CA 1
ATOM 1663 C C . GLY A 1 221 ? -20.394 -2.619 -33.157 1.00 60.90 265 GLY A C 1
ATOM 1664 O O . GLY A 1 221 ? -19.300 -2.615 -32.598 1.00 59.95 265 GLY A O 1
ATOM 1665 N N . ARG A 1 222 ? -20.819 -3.630 -33.908 1.00 65.53 266 ARG A N 1
ATOM 1666 C CA . ARG A 1 222 ? -19.974 -4.788 -34.164 1.00 68.08 266 ARG A CA 1
ATOM 1667 C C . ARG A 1 222 ? -18.659 -4.334 -34.782 1.00 67.62 266 ARG A C 1
ATOM 1668 O O . ARG A 1 222 ? -17.607 -4.925 -34.546 1.00 69.14 266 ARG A O 1
ATOM 1670 N N . ASP A 1 223 ? -18.731 -3.270 -35.572 1.00 68.15 267 ASP A N 1
ATOM 1671 C CA . ASP A 1 223 ? -17.566 -2.741 -36.264 1.00 70.59 267 ASP A CA 1
ATOM 1672 C C . ASP A 1 223 ? -17.802 -1.271 -36.590 1.00 67.76 267 ASP A C 1
ATOM 1673 O O . ASP A 1 223 ? -18.908 -0.767 -36.405 1.00 66.29 267 ASP A O 1
ATOM 1678 N N . TYR A 1 224 ? -16.774 -0.588 -37.086 1.00 59.53 268 TYR A N 1
ATOM 1679 C CA . TYR A 1 224 ? -16.890 0.833 -37.420 1.00 59.89 268 TYR A CA 1
ATOM 1680 C C . TYR A 1 224 ? -18.164 1.170 -38.200 1.00 57.39 268 TYR A C 1
ATOM 1681 O O . TYR A 1 224 ? -18.878 2.112 -37.849 1.00 56.53 268 TYR A O 1
ATOM 1690 N N . ILE A 1 225 ? -18.448 0.406 -39.252 1.00 55.48 269 ILE A N 1
ATOM 1691 C CA . ILE A 1 225 ? -19.606 0.695 -40.098 1.00 55.41 269 ILE A CA 1
ATOM 1692 C C . ILE A 1 225 ? -20.894 0.764 -39.281 1.00 53.24 269 ILE A C 1
ATOM 1693 O O . ILE A 1 225 ? -21.697 1.679 -39.457 1.00 52.04 269 ILE A O 1
ATOM 1698 N N . ASP A 1 226 ? -21.085 -0.201 -38.387 1.00 55.40 270 ASP A N 1
ATOM 1699 C CA . ASP A 1 226 ? -22.299 -0.262 -37.583 1.00 57.22 270 ASP A CA 1
ATOM 1700 C C . ASP A 1 226 ? -22.264 0.826 -36.515 1.00 51.13 270 ASP A C 1
ATOM 1701 O O . ASP A 1 226 ? -23.301 1.324 -36.072 1.00 46.06 270 ASP A O 1
ATOM 1706 N N . GLN A 1 227 ? -21.054 1.188 -36.108 1.00 49.40 271 GLN A N 1
ATOM 1707 C CA . GLN A 1 227 ? -20.864 2.283 -35.173 1.00 52.75 271 GLN A CA 1
ATOM 1708 C C . GLN A 1 227 ? -21.443 3.559 -35.749 1.00 48.34 271 GLN A C 1
ATOM 1709 O O . GLN A 1 227 ? -22.260 4.219 -35.114 1.00 46.71 271 GLN A O 1
ATOM 1715 N N . TRP A 1 228 ? -21.014 3.904 -36.959 1.00 48.10 272 TRP A N 1
ATOM 1716 C CA . TRP A 1 228 ? -21.499 5.107 -37.618 1.00 44.83 272 TRP A CA 1
ATOM 1717 C C . TRP A 1 228 ? -23.022 5.153 -37.633 1.00 46.56 272 TRP A C 1
ATOM 1718 O O . TRP A 1 228 ? -23.624 6.214 -37.458 1.00 44.51 272 TRP A O 1
ATOM 1729 N N . ASN A 1 229 ? -23.644 3.998 -37.837 1.00 45.97 273 ASN A N 1
ATOM 1730 C CA . ASN A 1 229 ? -25.096 3.930 -37.877 1.00 48.75 273 ASN A CA 1
ATOM 1731 C C . ASN A 1 229 ? -25.756 4.307 -36.558 1.00 47.16 273 ASN A C 1
ATOM 1732 O O . ASN A 1 229 ? -26.721 5.071 -36.545 1.00 46.82 273 ASN A O 1
ATOM 1737 N N . LYS A 1 230 ? -25.235 3.774 -35.455 1.00 42.13 274 LYS A N 1
ATOM 1738 C CA . LYS A 1 230 ? -25.761 4.100 -34.135 1.00 39.11 274 LYS A CA 1
ATOM 1739 C C . LYS A 1 230 ? -25.610 5.589 -33.866 1.00 37.37 274 LYS A C 1
ATOM 1740 O O . LYS A 1 230 ? -26.447 6.201 -33.204 1.00 40.52 274 LYS A O 1
ATOM 1743 N N . VAL A 1 231 ? -24.535 6.166 -34.390 1.00 32.18 275 VAL A N 1
ATOM 1744 C CA . VAL A 1 231 ? -24.277 7.589 -34.225 1.00 34.68 275 VAL A CA 1
ATOM 1745 C C . VAL A 1 231 ? -25.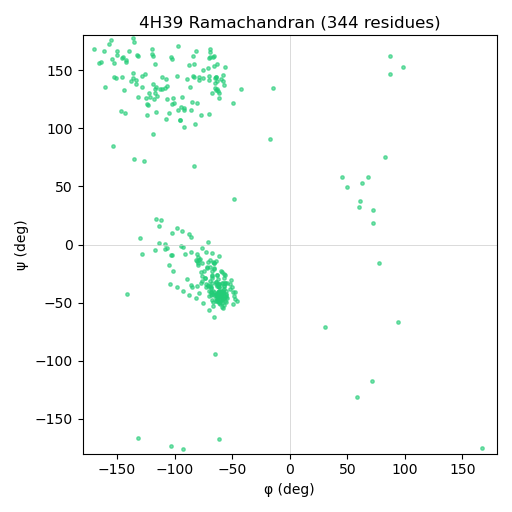313 8.445 -34.944 1.00 32.02 275 VAL A C 1
ATOM 1746 O O . VAL A 1 231 ? -25.883 9.362 -34.355 1.00 32.15 275 VAL A O 1
ATOM 1750 N N . ILE A 1 232 ? -25.569 8.142 -36.211 1.00 35.03 276 ILE A N 1
ATOM 1751 C CA . ILE A 1 232 ? -26.506 8.945 -36.988 1.00 36.65 276 ILE A CA 1
ATOM 1752 C C . ILE A 1 232 ? -27.950 8.705 -36.556 1.00 35.39 276 ILE A C 1
ATOM 1753 O O . ILE A 1 232 ? -28.771 9.622 -36.578 1.00 34.75 276 ILE A O 1
ATOM 1758 N N . GLU A 1 233 ? -28.259 7.475 -36.160 1.00 37.42 277 GLU A N 1
ATOM 1759 C CA . GLU A 1 233 ? -29.605 7.149 -35.700 1.00 43.93 277 GLU A CA 1
ATOM 1760 C C . GLU A 1 233 ? -30.016 8.028 -34.525 1.00 45.17 277 GLU A C 1
ATOM 1761 O O . GLU A 1 233 ? -31.180 8.400 -34.394 1.00 50.11 277 GLU A O 1
ATOM 1767 N N . GLN A 1 234 ? -29.053 8.356 -33.671 1.00 41.59 278 GLN A N 1
ATOM 1768 C CA . GLN A 1 234 ? -29.346 9.079 -32.440 1.00 41.32 278 GLN A CA 1
ATOM 1769 C C . GLN A 1 234 ? -29.098 10.582 -32.560 1.00 37.63 278 GLN A C 1
ATOM 1770 O O . GLN A 1 234 ? -29.844 11.381 -31.997 1.00 36.32 278 GLN A O 1
ATOM 1776 N N . LEU A 1 235 ? -28.056 10.957 -33.301 1.00 35.19 279 LEU A N 1
ATOM 1777 C CA . LEU A 1 235 ? -27.622 12.351 -33.376 1.00 34.66 279 LEU A CA 1
ATOM 1778 C C . LEU A 1 235 ? -28.007 13.019 -34.690 1.00 34.47 279 LEU A C 1
ATOM 1779 O O . LEU A 1 235 ? -28.005 14.245 -34.795 1.00 29.25 279 LEU A O 1
ATOM 1784 N N . GLY A 1 236 ? -28.322 12.212 -35.696 1.00 33.51 280 GLY A N 1
ATOM 1785 C CA . GLY A 1 236 ? -28.727 12.746 -36.979 1.00 31.85 280 GLY A CA 1
ATOM 1786 C C . GLY A 1 236 ? -27.605 12.790 -37.998 1.00 35.38 280 GLY A C 1
ATOM 1787 O O . GLY A 1 236 ? -26.427 12.882 -37.646 1.00 34.45 280 GLY A O 1
ATOM 1788 N N . THR A 1 237 ? -27.984 12.716 -39.270 1.00 32.46 281 THR A N 1
ATOM 1789 C CA . THR A 1 237 ? -27.048 12.821 -40.378 1.00 32.56 281 THR A CA 1
ATOM 1790 C C . THR A 1 237 ? -26.375 14.189 -40.365 1.00 31.10 281 THR A C 1
ATOM 1791 O O . THR A 1 237 ? -27.050 15.204 -40.231 1.00 33.00 281 THR A O 1
ATOM 1795 N N . PRO A 1 238 ? -25.040 14.221 -40.505 1.00 30.86 282 PRO A N 1
ATOM 1796 C CA . PRO A 1 238 ? -24.283 15.481 -40.482 1.00 34.12 282 PRO A CA 1
ATOM 1797 C C . PRO A 1 238 ? -24.561 16.338 -41.716 1.00 39.23 282 PRO A C 1
ATOM 1798 O O . PRO A 1 238 ? -25.116 15.846 -42.700 1.00 37.88 282 PRO A O 1
ATOM 1802 N N . CYS A 1 239 ? -24.164 17.604 -41.660 1.00 41.15 283 CYS A N 1
ATOM 1803 C CA . CYS A 1 239 ? -24.385 18.531 -42.764 1.00 45.92 283 CYS A CA 1
ATOM 1804 C C . CYS A 1 239 ? -23.515 18.196 -43.976 1.00 47.51 283 CYS A C 1
ATOM 1805 O O . CYS A 1 239 ? -22.510 17.496 -43.852 1.00 44.28 283 CYS A O 1
ATOM 1808 N N . PRO A 1 240 ? -23.907 18.695 -45.157 1.00 56.40 284 PRO A N 1
ATOM 1809 C CA . PRO A 1 240 ? -23.130 18.512 -46.389 1.00 58.44 284 PRO A CA 1
ATOM 1810 C C . PRO A 1 240 ? -21.690 19.000 -46.247 1.00 60.03 284 PRO A C 1
ATOM 1811 O O . PRO A 1 240 ? -20.767 18.319 -46.691 1.00 59.95 284 PRO A O 1
ATOM 1815 N N . GLU A 1 241 ? -21.503 20.162 -45.630 1.00 62.53 285 GLU A N 1
ATOM 1816 C CA . GLU A 1 241 ? -20.169 20.736 -45.486 1.00 65.26 285 GLU A CA 1
ATOM 1817 C C . GLU A 1 241 ? -19.231 19.809 -44.711 1.00 60.17 285 GLU A C 1
ATOM 1818 O O . GLU A 1 241 ? -18.010 19.906 -44.829 1.00 62.84 285 GLU A O 1
ATOM 1821 N N . PHE A 1 242 ? -19.805 18.913 -43.917 1.00 51.75 286 PHE A N 1
ATOM 1822 C CA . PHE A 1 242 ? -19.016 17.928 -43.193 1.00 46.58 286 PHE A CA 1
ATOM 1823 C C . PHE A 1 242 ? -18.669 16.765 -44.110 1.00 44.97 286 PHE A C 1
ATOM 1824 O O . PHE A 1 242 ? -17.523 16.318 -44.164 1.00 44.28 286 PHE A O 1
ATOM 1832 N N . MET A 1 243 ? -19.671 16.283 -44.835 1.00 42.59 287 MET A N 1
ATOM 1833 C CA . MET A 1 243 ? -19.484 15.145 -45.723 1.00 45.90 287 MET A CA 1
ATOM 1834 C C . MET A 1 243 ? -18.546 15.469 -46.887 1.00 48.56 287 MET A C 1
ATOM 1835 O O . MET A 1 243 ? -18.039 14.568 -47.552 1.00 50.58 287 MET A O 1
ATOM 1840 N N . LYS A 1 244 ? -18.303 16.757 -47.114 1.00 51.02 288 LYS A N 1
ATOM 1841 C CA . LYS A 1 244 ? -17.358 17.188 -48.141 1.00 54.04 288 LYS A CA 1
ATOM 1842 C C . LYS A 1 244 ? -15.918 16.944 -47.700 1.00 54.16 288 LYS A C 1
ATOM 1843 O O . LYS A 1 244 ? -15.031 16.737 -48.529 1.00 56.14 288 LYS A O 1
ATOM 1846 N N . LYS A 1 245 ? -15.692 16.971 -46.391 1.00 54.62 289 LYS A N 1
ATOM 1847 C CA . LYS A 1 245 ? -14.365 16.733 -45.833 1.00 56.96 289 LYS A CA 1
ATOM 1848 C C . LYS A 1 245 ? -13.984 15.260 -45.933 1.00 55.52 289 LYS A C 1
ATOM 1849 O O . LYS A 1 245 ? -12.855 14.878 -45.627 1.00 57.32 289 LYS A O 1
ATOM 1853 N N . LEU A 1 246 ? -14.931 14.436 -46.367 1.00 52.45 290 LEU A N 1
ATOM 1854 C CA . LEU A 1 246 ? -14.716 12.996 -46.435 1.00 50.16 290 LEU A CA 1
ATOM 1855 C C . LEU A 1 246 ? -14.002 12.580 -47.712 1.00 51.69 290 LEU A C 1
ATOM 1856 O O . LEU A 1 246 ? -14.215 13.161 -48.775 1.00 54.61 290 LEU A O 1
ATOM 1861 N N . GLN A 1 247 ? -13.150 11.567 -47.597 1.00 53.38 291 GLN A N 1
ATOM 1862 C CA . GLN A 1 247 ? -12.536 10.954 -48.765 1.00 56.84 291 GLN A CA 1
ATOM 1863 C C . GLN A 1 247 ? -13.636 10.315 -49.603 1.00 53.38 291 GLN A C 1
ATOM 1864 O O . GLN A 1 247 ? -14.609 9.804 -49.057 1.00 49.04 291 GLN A O 1
ATOM 1870 N N . PRO A 1 248 ? -13.491 10.356 -50.935 1.00 54.19 292 PRO A N 1
ATOM 1871 C CA . PRO A 1 248 ? -14.541 9.915 -51.862 1.00 54.75 292 PRO A CA 1
ATOM 1872 C C . PRO A 1 248 ? -15.140 8.544 -51.534 1.00 54.72 292 PRO A C 1
ATOM 1873 O O . PRO A 1 248 ? -16.361 8.394 -51.580 1.00 54.99 292 PRO A O 1
ATOM 1877 N N . THR A 1 249 ? -14.304 7.565 -51.206 1.00 54.05 293 THR A N 1
ATOM 1878 C CA . THR A 1 249 ? -14.799 6.228 -50.888 1.00 54.91 293 THR A CA 1
ATOM 1879 C C . THR A 1 249 ? -15.678 6.220 -49.636 1.00 49.13 293 THR A C 1
ATOM 1880 O O . THR A 1 249 ? -16.725 5.570 -49.605 1.00 45.23 293 THR A O 1
ATOM 1884 N N . VAL A 1 250 ? -15.247 6.938 -48.603 1.00 45.93 294 VAL A N 1
ATOM 1885 C CA . VAL A 1 250 ? -16.034 7.060 -47.382 1.00 43.95 294 VAL A CA 1
ATOM 1886 C C . VAL A 1 250 ? -17.294 7.876 -47.642 1.00 40.02 294 VAL A C 1
ATOM 1887 O O . VAL A 1 250 ? -18.376 7.559 -47.144 1.00 37.95 294 VAL A O 1
ATOM 1891 N N . ARG A 1 251 ? -17.141 8.937 -48.424 1.00 41.65 295 ARG A N 1
ATOM 1892 C CA . ARG A 1 251 ? -18.254 9.815 -48.754 1.00 44.18 295 ARG A CA 1
ATOM 1893 C C . ARG A 1 251 ? -19.337 9.055 -49.504 1.00 41.28 295 ARG A C 1
ATOM 1894 O O . ARG A 1 251 ? -20.525 9.219 -49.231 1.00 42.66 295 ARG A O 1
ATOM 1902 N N . ASN A 1 252 ? -18.922 8.214 -50.444 1.00 42.30 296 ASN A N 1
ATOM 1903 C CA . ASN A 1 252 ? -19.870 7.427 -51.219 1.00 47.72 296 ASN A CA 1
ATOM 1904 C C . ASN A 1 252 ? -20.774 6.596 -50.317 1.00 46.60 296 ASN A C 1
ATOM 1905 O O . ASN A 1 252 ? -21.982 6.515 -50.540 1.00 48.22 296 ASN A O 1
ATOM 1910 N N . TYR A 1 253 ? -20.189 5.990 -49.289 1.00 44.39 297 TYR A N 1
ATOM 1911 C CA . TYR A 1 253 ? -20.978 5.212 -48.346 1.00 42.03 297 TYR A CA 1
ATOM 1912 C C . TYR A 1 253 ? -21.862 6.103 -47.482 1.00 39.81 297 TYR A C 1
ATOM 1913 O O . TYR A 1 253 ? -23.080 5.930 -47.442 1.00 41.22 297 TYR A O 1
ATOM 1922 N N . VAL A 1 254 ? -21.240 7.053 -46.792 1.00 38.57 298 VAL A N 1
ATOM 1923 C CA . VAL A 1 254 ? -21.933 7.887 -45.816 1.00 41.20 298 VAL A CA 1
ATOM 1924 C C . VAL A 1 254 ? -23.058 8.723 -46.423 1.00 46.51 298 VAL A C 1
ATOM 1925 O O . VAL A 1 254 ? -24.143 8.823 -45.851 1.00 43.75 298 VAL A O 1
ATOM 1929 N N . GLU A 1 255 ? -22.794 9.315 -47.582 1.00 51.36 299 GLU A N 1
ATOM 1930 C CA . GLU A 1 255 ? -23.737 10.237 -48.206 1.00 55.41 299 GLU A CA 1
ATOM 1931 C C . GLU A 1 255 ? -24.990 9.537 -48.721 1.00 56.22 299 GLU A C 1
ATOM 1932 O O . GLU A 1 255 ? -25.984 10.188 -49.043 1.00 59.44 299 GLU A O 1
ATOM 1938 N N . ASN A 1 256 ? -24.944 8.213 -48.793 1.00 52.80 300 ASN A N 1
ATOM 1939 C CA . ASN A 1 256 ? -26.038 7.461 -49.395 1.00 54.18 300 ASN A CA 1
ATOM 1940 C C . ASN A 1 256 ? -26.773 6.535 -48.425 1.00 50.00 300 ASN A C 1
ATOM 1941 O O . ASN A 1 256 ? -27.426 5.574 -48.833 1.00 51.53 300 ASN A O 1
ATOM 1946 N N . ARG A 1 257 ? -26.657 6.844 -47.139 1.00 46.13 301 ARG A N 1
ATOM 1947 C CA . ARG A 1 257 ? -27.424 6.175 -46.098 1.00 46.08 301 ARG A CA 1
ATOM 1948 C C . ARG A 1 257 ? -28.781 6.851 -46.012 1.00 43.86 301 ARG A C 1
ATOM 1949 O O . ARG A 1 257 ? -28.940 7.968 -46.501 1.00 41.35 301 ARG A O 1
ATOM 1957 N N . PRO A 1 258 ? -29.768 6.180 -45.395 1.00 44.76 302 PRO A N 1
ATOM 1958 C CA . PRO A 1 258 ? -31.022 6.873 -45.081 1.00 45.17 302 PRO A CA 1
ATOM 1959 C C . PRO A 1 258 ? -30.729 8.115 -44.241 1.00 41.85 302 PRO A C 1
ATOM 1960 O O . PRO A 1 258 ? -29.720 8.145 -43.538 1.00 37.19 302 PRO A O 1
ATOM 1964 N N . LYS A 1 259 ? -31.591 9.124 -44.321 1.00 42.07 303 LYS A N 1
ATOM 1965 C CA . LYS A 1 259 ? -31.354 10.382 -43.618 1.00 39.42 303 LYS A CA 1
ATOM 1966 C C . LYS A 1 259 ? -32.025 10.426 -42.246 1.00 40.88 303 LYS A C 1
ATOM 1967 O O . LYS A 1 259 ? -33.226 10.193 -42.126 1.00 37.02 303 LYS A O 1
ATOM 1973 N N . TYR A 1 260 ? -31.243 10.737 -41.216 1.00 40.58 304 TYR A N 1
ATOM 1974 C CA . TYR A 1 260 ? -31.772 10.837 -39.857 1.00 41.11 304 TYR A CA 1
ATOM 1975 C C . TYR A 1 260 ? -31.741 12.266 -39.329 1.00 39.09 304 TYR A C 1
ATOM 1976 O O . TYR A 1 260 ? -30.735 12.965 -39.461 1.00 38.45 304 TYR A O 1
ATOM 1985 N N . ALA A 1 261 ? -32.853 12.688 -38.735 1.00 39.80 305 ALA A N 1
ATOM 1986 C CA . ALA A 1 261 ? -32.971 14.025 -38.167 1.00 44.40 305 ALA A CA 1
ATOM 1987 C C . ALA A 1 261 ? -32.234 14.111 -36.842 1.00 45.19 305 ALA A C 1
ATOM 1988 O O . ALA A 1 261 ? -31.785 15.183 -36.439 1.00 46.45 305 ALA A O 1
ATOM 1990 N N . GLY A 1 262 ? -32.112 12.974 -36.167 1.00 43.76 306 GLY A N 1
ATOM 1991 C CA . GLY A 1 262 ? -31.503 12.933 -34.852 1.00 45.14 306 GLY A CA 1
ATOM 1992 C C . GLY A 1 262 ? -32.530 13.212 -33.774 1.00 44.93 306 GLY A C 1
ATOM 1993 O O . GLY A 1 262 ? -33.467 13.981 -33.984 1.00 43.74 306 GLY A O 1
ATOM 1994 N N . LEU A 1 263 ? -32.360 12.578 -32.620 1.00 48.61 307 LEU A N 1
ATOM 1995 C CA . LEU A 1 263 ? -33.261 12.797 -31.499 1.00 50.97 307 LEU A CA 1
ATOM 1996 C C . LEU A 1 263 ? -32.752 13.961 -30.659 1.00 48.95 307 LEU A C 1
ATOM 1997 O O . LEU A 1 263 ? -31.547 14.125 -30.482 1.00 48.93 307 LEU A O 1
ATOM 2002 N N . THR A 1 264 ? -33.666 14.779 -30.152 1.00 50.81 308 THR A N 1
ATOM 2003 C CA . THR A 1 264 ? -33.273 15.903 -29.315 1.00 48.78 308 THR A CA 1
ATOM 2004 C C . THR A 1 264 ? -32.596 15.387 -28.050 1.00 45.91 308 THR A C 1
ATOM 2005 O O . THR A 1 264 ? -32.819 14.249 -27.635 1.00 38.75 308 THR A O 1
ATOM 2009 N N . PHE A 1 265 ? -31.760 16.218 -27.441 1.00 41.78 309 PHE A N 1
ATOM 2010 C CA . PHE A 1 265 ? -31.064 15.803 -26.230 1.00 38.05 309 PHE A CA 1
ATOM 2011 C C . PHE A 1 265 ? -31.980 15.594 -25.018 1.00 39.79 309 PHE A C 1
ATOM 2012 O O . PHE A 1 265 ? -31.716 14.719 -24.191 1.00 38.06 309 PHE A O 1
ATOM 2020 N N . PRO A 1 266 ? -33.064 16.382 -24.912 1.00 43.04 310 PRO A N 1
ATOM 2021 C CA . PRO A 1 266 ? -34.044 16.072 -23.865 1.00 46.95 310 PRO A CA 1
ATOM 2022 C C . PRO A 1 266 ? -34.593 14.655 -24.022 1.00 48.27 310 PRO A C 1
ATOM 2023 O O . PRO A 1 266 ? -34.905 14.001 -23.025 1.00 45.53 310 PRO A O 1
ATOM 2027 N N . LYS A 1 267 ? -34.704 14.188 -25.263 1.00 44.37 311 LYS A N 1
ATOM 2028 C CA . LYS A 1 267 ? -35.197 12.839 -25.528 1.00 46.61 311 LYS A CA 1
ATOM 2029 C C . LYS A 1 267 ? -34.108 11.791 -25.326 1.00 45.05 311 LYS A C 1
ATOM 2030 O O . LYS A 1 267 ? -34.379 10.686 -24.860 1.00 48.39 311 LYS A O 1
ATOM 2034 N N . LEU A 1 268 ? -32.875 12.144 -25.674 1.00 41.48 312 LEU A N 1
ATOM 2035 C CA . LEU A 1 268 ? -31.753 11.224 -25.531 1.00 41.07 312 LEU A CA 1
ATOM 2036 C C . LEU A 1 268 ? -31.399 11.011 -24.064 1.00 45.30 312 LEU A C 1
ATOM 2037 O O . LEU A 1 268 ? -31.013 9.913 -23.668 1.00 48.59 312 LEU A O 1
ATOM 2042 N N . PHE A 1 269 ? -31.529 12.067 -23.265 1.00 45.63 313 PHE A N 1
ATOM 2043 C CA . PHE A 1 269 ? -31.212 12.009 -21.840 1.00 43.61 313 PHE A CA 1
ATOM 2044 C C . PHE A 1 269 ? -32.286 12.702 -21.001 1.00 44.87 313 PHE A C 1
ATOM 2045 O O . PHE A 1 269 ? -32.065 13.797 -20.486 1.00 44.91 313 PHE A O 1
ATOM 2053 N N . PRO A 1 270 ? -33.453 12.059 -20.857 1.00 45.20 314 PRO A N 1
ATOM 2054 C CA . PRO A 1 270 ? -34.582 12.663 -20.135 1.00 46.83 314 PRO A CA 1
ATOM 2055 C C . PRO A 1 270 ? -34.310 12.858 -18.642 1.00 48.06 314 PRO A C 1
ATOM 2056 O O . PRO A 1 270 ? -33.394 12.244 -18.094 1.00 46.96 314 PRO A O 1
ATOM 2060 N N . ASP A 1 271 ? -35.105 13.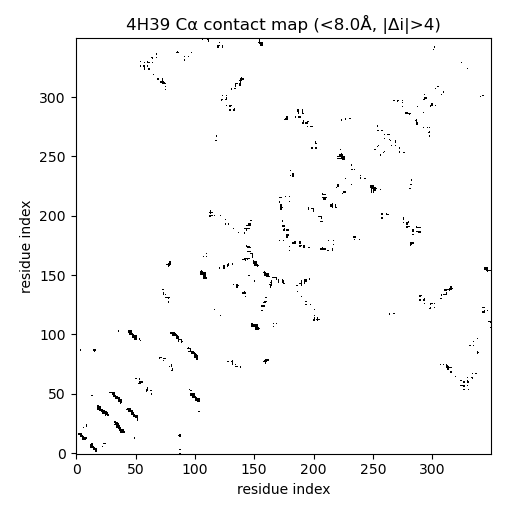709 -17.999 1.00 52.84 315 ASP A N 1
ATOM 2061 C CA . ASP A 1 271 ? -34.938 14.001 -16.577 1.00 55.32 315 ASP A CA 1
ATOM 2062 C C . ASP A 1 271 ? -34.980 12.745 -15.716 1.00 57.52 315 ASP A C 1
ATOM 2063 O O . ASP A 1 271 ? -34.310 12.669 -14.684 1.00 58.47 315 ASP A O 1
ATOM 2068 N N . SER A 1 272 ? -35.770 11.764 -16.140 1.00 56.61 316 SER A N 1
ATOM 2069 C CA . SER A 1 272 ? -35.961 10.552 -15.353 1.00 56.76 316 SER A CA 1
ATOM 2070 C C . SER A 1 272 ? -34.632 9.865 -15.049 1.00 54.15 316 SER A C 1
ATOM 2071 O O . SER A 1 272 ? -34.508 9.163 -14.048 1.00 56.26 316 SER A O 1
ATOM 2074 N N . LEU A 1 273 ? -33.639 10.077 -15.908 1.00 50.57 317 LEU A N 1
ATOM 2075 C CA . LEU A 1 273 ? -32.325 9.467 -15.723 1.00 50.93 317 LEU A CA 1
ATOM 2076 C C . LEU A 1 273 ? -31.490 10.238 -14.699 1.00 53.40 317 LEU A C 1
ATOM 2077 O O . LEU A 1 273 ? -30.473 9.737 -14.219 1.00 53.01 317 LEU A O 1
ATOM 2082 N N . PHE A 1 274 ? -31.919 11.454 -14.373 1.00 55.28 318 PHE A N 1
ATOM 2083 C CA . PHE A 1 274 ? -31.188 12.305 -13.443 1.00 56.69 318 PHE A CA 1
ATOM 2084 C C . PHE A 1 274 ? -31.834 12.317 -12.056 1.00 62.35 318 PHE A C 1
ATOM 2085 O O . PHE A 1 274 ? -33.013 11.982 -11.924 1.00 63.25 318 PHE A O 1
ATOM 2093 N N . PRO A 1 275 ? -31.054 12.708 -11.022 1.00 67.32 319 PRO A N 1
ATOM 2094 C CA . PRO A 1 275 ? -31.601 12.895 -9.664 1.00 73.57 319 PRO A CA 1
ATOM 2095 C C . PRO A 1 275 ? -32.611 14.030 -9.602 1.00 77.77 319 PRO A C 1
ATOM 2096 O O . PRO A 1 275 ? -33.160 14.459 -10.603 1.00 78.18 319 PRO A O 1
ATOM 2100 N N . ASN A 1 281 ? -31.436 19.020 -8.261 1.00 89.03 325 ASN A N 1
ATOM 2101 C CA . ASN A 1 281 ? -31.792 20.189 -9.057 1.00 88.45 325 ASN A CA 1
ATOM 2102 C C . ASN A 1 281 ? -32.220 19.836 -10.474 1.00 86.72 325 ASN A C 1
ATOM 2103 O O . ASN A 1 281 ? -31.583 19.022 -11.144 1.00 84.11 325 ASN A O 1
ATOM 2108 N N . LYS A 1 282 ? -33.307 20.454 -10.925 1.00 87.09 326 LYS A N 1
ATOM 2109 C CA . LYS A 1 282 ? -33.704 20.365 -12.322 1.00 81.54 326 LYS A CA 1
ATOM 2110 C C . LYS A 1 282 ? -32.711 21.192 -13.127 1.00 75.04 326 LYS A C 1
ATOM 2111 O O . LYS A 1 282 ? -32.558 21.020 -14.340 1.00 70.62 326 LYS A O 1
ATOM 2113 N N . LEU A 1 283 ? -32.036 22.095 -12.421 1.00 71.57 327 LEU A N 1
ATOM 2114 C CA . LEU A 1 283 ? -30.999 22.937 -12.997 1.00 65.93 327 LEU A CA 1
ATOM 2115 C C . LEU A 1 283 ? -29.808 22.085 -13.418 1.00 60.27 327 LEU A C 1
ATOM 2116 O O . LEU A 1 283 ? -29.367 22.145 -14.564 1.00 58.57 327 LEU A O 1
ATOM 2121 N N . LYS A 1 284 ? -29.299 21.283 -12.486 1.00 58.28 328 LYS A N 1
ATOM 2122 C CA . LYS A 1 284 ? -28.151 20.418 -12.752 1.00 55.07 328 LYS A CA 1
ATOM 2123 C C . LYS A 1 284 ? -28.408 19.474 -13.923 1.00 51.03 328 LYS A C 1
ATOM 2124 O O . LYS A 1 284 ? -27.513 19.209 -14.724 1.00 46.81 328 LYS A O 1
ATOM 2130 N N . ALA A 1 285 ? -29.632 18.963 -14.016 1.00 41.91 329 ALA A N 1
ATOM 2131 C CA . ALA A 1 285 ? -30.003 18.094 -15.125 1.00 41.38 329 ALA A CA 1
ATOM 2132 C C . ALA A 1 285 ? -29.922 18.846 -16.453 1.00 39.83 329 ALA A C 1
ATOM 2133 O O . ALA A 1 285 ? -29.350 18.348 -17.424 1.00 39.16 329 ALA A O 1
ATOM 2135 N N . SER A 1 286 ? -30.487 20.049 -16.495 1.00 39.68 330 SER A N 1
ATOM 2136 C CA . SER A 1 286 ? -30.464 20.837 -17.724 1.00 44.52 330 SER A CA 1
ATOM 2137 C C . SER A 1 286 ? -29.032 21.204 -18.108 1.00 39.89 330 SER A C 1
ATOM 2138 O O . SER A 1 286 ? -28.698 21.272 -19.290 1.00 39.03 330 SER A O 1
ATOM 2141 N N . GLN A 1 287 ? -28.186 21.424 -17.106 1.00 39.27 331 GLN A N 1
ATOM 2142 C CA . GLN A 1 287 ? -26.780 21.750 -17.347 1.00 38.30 331 GLN A CA 1
ATOM 2143 C C . GLN A 1 287 ? -25.995 20.558 -17.895 1.00 36.37 331 GLN A C 1
ATOM 2144 O O . GLN A 1 287 ? -25.203 20.703 -18.826 1.00 34.56 331 GLN A O 1
ATOM 2150 N N . ALA A 1 288 ? -26.200 19.386 -17.305 1.00 37.77 332 ALA A N 1
ATOM 2151 C CA . ALA A 1 288 ? -25.528 18.181 -17.779 1.00 34.85 332 ALA A CA 1
ATOM 2152 C C . ALA A 1 288 ? -25.904 17.917 -19.232 1.00 36.34 332 ALA A C 1
ATOM 2153 O O . ALA A 1 288 ? -25.061 17.552 -20.051 1.00 31.22 332 ALA A O 1
ATOM 2155 N N . ARG A 1 289 ? -27.180 18.116 -19.539 1.00 37.23 333 ARG A N 1
ATOM 2156 C CA . ARG A 1 289 ? -27.713 17.852 -20.865 1.00 39.94 333 ARG A CA 1
ATOM 2157 C C . ARG A 1 289 ? -27.172 18.866 -21.872 1.00 40.64 333 ARG A C 1
ATOM 2158 O O . ARG A 1 289 ? -26.913 18.534 -23.030 1.00 42.19 333 ARG A O 1
ATOM 2166 N N . ASP A 1 290 ? -26.994 20.103 -21.422 1.00 40.13 334 ASP A N 1
ATOM 2167 C CA . ASP A 1 290 ? -26.433 21.138 -22.277 1.00 38.57 334 ASP A CA 1
ATOM 2168 C C . ASP A 1 290 ? -24.986 20.804 -22.622 1.00 34.72 334 ASP A C 1
ATOM 2169 O O . ASP A 1 290 ? -24.569 20.930 -23.773 1.00 30.71 334 ASP A O 1
ATOM 2174 N N . LEU A 1 291 ? -24.229 20.358 -21.624 1.00 30.92 335 LEU A N 1
ATOM 2175 C CA . LEU A 1 291 ? -22.844 19.961 -21.850 1.00 32.21 335 LEU A CA 1
ATOM 2176 C C . LEU A 1 291 ? -22.750 18.771 -22.809 1.00 32.76 335 LEU A C 1
ATOM 2177 O O . LEU A 1 291 ? -21.915 18.761 -23.714 1.00 31.38 335 LEU A O 1
ATOM 2182 N N . LEU A 1 292 ? -23.606 17.773 -22.607 1.00 32.36 336 LEU A N 1
ATOM 2183 C CA . LEU A 1 292 ? -23.658 16.624 -23.509 1.00 30.71 336 LEU A CA 1
ATOM 2184 C C . LEU A 1 292 ? -23.948 17.046 -24.951 1.00 30.93 336 LEU A C 1
ATOM 2185 O O . LEU A 1 292 ? -23.339 16.535 -25.890 1.00 30.94 336 LEU A O 1
ATOM 2190 N N . SER A 1 293 ? -24.876 17.982 -25.119 1.00 30.38 337 SER A N 1
ATOM 2191 C CA . SER A 1 293 ? -25.256 18.446 -26.449 1.00 32.68 337 SER A CA 1
ATOM 2192 C C . SER A 1 293 ? -24.105 19.174 -27.137 1.00 34.57 337 SER A C 1
ATOM 2193 O O . SER A 1 293 ? -24.132 19.381 -28.348 1.00 37.17 337 SER A O 1
ATOM 2196 N N . LYS A 1 294 ? -23.097 19.566 -26.364 1.00 28.34 338 LYS A N 1
ATOM 2197 C CA . LYS A 1 294 ? -21.962 20.294 -26.922 1.00 29.63 338 LYS A CA 1
ATOM 2198 C C . LYS A 1 294 ? -20.735 19.409 -27.126 1.00 26.33 338 LYS A C 1
ATOM 2199 O O . LYS A 1 294 ? -19.867 19.719 -27.948 1.00 26.09 338 LYS A O 1
ATOM 2205 N N . MET A 1 295 ? -20.675 18.302 -26.388 1.00 28.90 339 MET A N 1
ATOM 2206 C CA . MET A 1 295 ? -19.596 17.333 -26.553 1.00 28.04 339 MET A CA 1
ATOM 2207 C C . MET A 1 295 ? -19.922 16.297 -27.625 1.00 29.86 339 MET A C 1
ATOM 2208 O O . MET A 1 295 ? -19.067 15.940 -28.437 1.00 28.25 339 MET A O 1
ATOM 2213 N N . LEU A 1 296 ? -21.159 15.807 -27.612 1.00 25.72 340 LEU A N 1
AT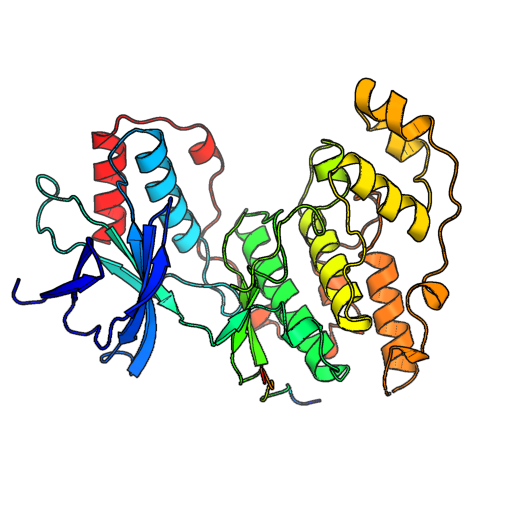OM 2214 C CA . LEU A 1 296 ? -21.584 14.782 -28.560 1.00 27.04 340 LEU A CA 1
ATOM 2215 C C . LEU A 1 296 ? -22.002 15.424 -29.876 1.00 31.51 340 LEU A C 1
ATOM 2216 O O . LEU A 1 296 ? -23.177 15.416 -30.255 1.00 31.22 340 LEU A O 1
ATOM 2221 N N . VAL A 1 297 ? -21.015 15.989 -30.560 1.00 30.86 341 VAL A N 1
ATOM 2222 C CA . VAL A 1 297 ? -21.227 16.692 -31.812 1.00 31.04 341 VAL A CA 1
ATOM 2223 C C . VAL A 1 297 ? -20.343 16.045 -32.867 1.00 32.64 341 VAL A C 1
ATOM 2224 O O . VAL A 1 297 ? -19.121 15.998 -32.723 1.00 32.20 341 VAL A O 1
ATOM 2228 N N . ILE A 1 298 ? -20.968 15.532 -33.919 1.00 30.74 342 ILE A N 1
ATOM 2229 C CA . ILE A 1 298 ? -20.247 14.792 -34.946 1.00 29.59 342 ILE A CA 1
ATOM 2230 C C . ILE A 1 298 ? -19.126 15.616 -35.575 1.00 28.71 342 ILE A C 1
ATOM 2231 O O . ILE A 1 298 ? -17.977 15.173 -35.634 1.00 30.85 342 ILE A O 1
ATOM 2236 N N . ASP A 1 299 ? -19.463 16.815 -36.037 1.00 28.05 343 ASP A N 1
ATOM 2237 C CA . ASP A 1 299 ? -18.504 17.671 -36.727 1.00 31.06 343 ASP A CA 1
ATOM 2238 C C . ASP A 1 299 ? -17.569 18.325 -35.715 1.00 32.35 343 ASP A C 1
ATOM 2239 O O . ASP A 1 299 ? -17.994 19.172 -34.937 1.00 32.67 343 ASP A O 1
ATOM 2244 N N . PRO A 1 300 ? -16.286 17.936 -35.732 1.00 32.62 344 PRO A N 1
ATOM 2245 C CA . PRO A 1 300 ? -15.297 18.441 -34.770 1.00 30.97 344 PRO A CA 1
ATOM 2246 C C . PRO A 1 300 ? -15.166 19.959 -34.826 1.00 30.96 344 PRO A C 1
ATOM 2247 O O . PRO A 1 300 ? -14.750 20.573 -33.845 1.00 33.83 344 PRO A O 1
ATOM 2251 N N . ALA A 1 301 ? -15.525 20.549 -35.960 1.00 30.22 345 ALA A N 1
ATOM 2252 C CA . ALA A 1 301 ? -15.462 21.996 -36.126 1.00 35.68 345 ALA A CA 1
ATOM 2253 C C . ALA A 1 301 ? -16.508 22.698 -35.261 1.00 32.55 345 ALA A C 1
ATOM 2254 O O . ALA A 1 301 ? -16.393 23.886 -34.975 1.00 34.62 345 ALA A O 1
ATOM 2256 N N . LYS A 1 302 ? -17.526 21.954 -34.846 1.00 31.10 346 LYS A N 1
ATOM 2257 C CA . LYS A 1 302 ? -18.615 22.518 -34.056 1.00 32.01 346 LYS A CA 1
ATOM 2258 C C . LYS A 1 302 ? -18.640 21.962 -32.631 1.00 32.25 346 LYS A C 1
ATOM 2259 O O . LYS A 1 302 ? -19.517 22.308 -31.837 1.00 28.37 346 LYS A O 1
ATOM 2265 N N . ARG A 1 303 ? -17.678 21.101 -32.315 1.00 30.37 347 ARG A N 1
ATOM 2266 C CA . ARG A 1 303 ? -17.625 20.461 -31.002 1.00 28.72 347 ARG A CA 1
ATOM 2267 C C . ARG A 1 303 ? -16.937 21.367 -29.981 1.00 29.10 347 ARG A C 1
ATOM 2268 O O . ARG A 1 303 ? -16.004 22.100 -30.319 1.00 31.11 347 ARG A O 1
ATOM 2276 N N . ILE A 1 304 ? -17.399 21.318 -28.735 1.00 30.30 348 ILE A N 1
ATOM 2277 C CA . ILE A 1 304 ? -16.834 22.157 -27.677 1.00 29.09 348 ILE A CA 1
ATOM 2278 C C . ILE A 1 304 ? -15.372 21.798 -27.403 1.00 28.78 348 ILE A C 1
ATOM 2279 O O . ILE A 1 304 ? -14.980 20.630 -27.481 1.00 28.43 348 ILE A O 1
ATOM 2284 N N . SER A 1 305 ? -14.566 22.810 -27.099 1.00 26.48 349 SER A N 1
ATOM 2285 C CA . SER A 1 305 ? -13.158 22.601 -26.784 1.00 28.08 349 SER A CA 1
ATOM 2286 C C . SER A 1 305 ? -12.991 22.160 -25.333 1.00 31.11 349 SER A C 1
ATOM 2287 O O . SER A 1 305 ? -13.922 22.267 -24.533 1.00 29.81 349 SER A O 1
ATOM 2290 N N . VAL A 1 306 ? -11.799 21.675 -24.995 1.00 28.11 350 VAL A N 1
ATOM 2291 C CA . VAL A 1 306 ? -11.475 21.340 -23.611 1.00 27.10 350 VAL A CA 1
ATOM 2292 C C . VAL A 1 306 ? -11.605 22.554 -22.682 1.00 29.87 350 VAL A C 1
ATOM 2293 O O . VAL A 1 306 ? -12.216 22.468 -21.612 1.00 27.50 350 VAL A O 1
ATOM 2297 N N . ASP A 1 307 ? -11.027 23.682 -23.080 1.00 28.99 351 ASP A N 1
ATOM 2298 C CA . ASP A 1 307 ? -11.085 24.874 -22.235 1.00 30.24 351 ASP A CA 1
ATOM 2299 C C . ASP A 1 307 ? -12.523 25.298 -21.982 1.00 31.23 351 ASP A C 1
ATOM 2300 O O . ASP A 1 307 ? -12.875 25.688 -20.872 1.00 33.52 351 ASP A O 1
ATOM 2305 N N . ASP A 1 308 ? -13.356 25.216 -23.011 1.00 29.27 352 ASP A N 1
ATOM 2306 C CA . ASP A 1 308 ? -14.753 25.605 -22.870 1.00 33.06 352 ASP A CA 1
ATOM 2307 C C . ASP A 1 308 ? -15.548 24.611 -22.025 1.00 32.08 352 ASP A C 1
ATOM 2308 O O . ASP A 1 308 ? -16.442 25.006 -21.276 1.00 32.12 352 ASP A O 1
ATOM 2313 N N . ALA A 1 309 ? -15.214 23.328 -22.133 1.00 29.83 353 ALA A N 1
ATOM 2314 C CA . ALA A 1 309 ? -15.861 22.309 -21.314 1.00 32.77 353 ALA A CA 1
ATOM 2315 C C . ALA A 1 309 ? -15.550 22.538 -19.836 1.00 34.20 353 ALA A C 1
ATOM 2316 O O . ALA A 1 309 ? -16.427 22.424 -18.981 1.00 35.25 353 ALA A O 1
ATOM 2318 N N . LEU A 1 310 ? -14.297 22.868 -19.545 1.00 33.02 354 LEU A N 1
ATOM 2319 C CA . LEU A 1 310 ? -13.880 23.147 -18.178 1.00 32.11 354 LEU A CA 1
ATOM 2320 C C . LEU A 1 310 ? -14.615 24.362 -17.603 1.00 33.23 354 LEU A C 1
ATOM 2321 O O . LEU A 1 310 ? -14.922 24.407 -16.411 1.00 32.19 354 LEU A O 1
ATOM 2326 N N . GLN A 1 311 ? -14.913 25.337 -18.453 1.00 31.60 355 GLN A N 1
ATOM 2327 C CA . GLN A 1 311 ? -15.584 26.553 -17.997 1.00 38.37 355 GLN A CA 1
ATOM 2328 C C . GLN A 1 311 ? -17.107 26.417 -17.951 1.00 34.04 355 GLN A C 1
ATOM 2329 O O . GLN A 1 311 ? -17.801 27.310 -17.474 1.00 37.71 355 GLN A O 1
ATOM 2335 N N . HIS A 1 312 ? -17.622 25.293 -18.437 1.00 32.28 356 HIS A N 1
ATOM 2336 C CA . HIS A 1 312 ? -19.063 25.061 -18.453 1.00 33.72 356 HIS A CA 1
ATOM 2337 C C . HIS A 1 312 ? -19.593 24.988 -17.022 1.00 34.24 356 HIS A C 1
ATOM 2338 O O . HIS A 1 312 ? -18.957 24.391 -16.156 1.00 35.46 356 HIS A O 1
ATOM 2345 N N . PRO A 1 313 ? -20.760 25.601 -16.767 1.00 39.84 357 PRO A N 1
ATOM 2346 C CA . PRO A 1 313 ? -21.318 25.663 -15.410 1.00 40.50 357 PRO A CA 1
ATOM 2347 C C . PRO A 1 313 ? -21.355 24.301 -14.715 1.00 37.67 357 PRO A C 1
ATOM 2348 O O . PRO A 1 313 ? -21.124 24.230 -13.508 1.00 36.96 357 PRO A O 1
ATOM 2352 N N . TYR A 1 314 ? -21.631 23.236 -15.463 1.00 35.46 358 TYR A N 1
ATOM 2353 C CA . TYR A 1 314 ? -21.706 21.907 -14.867 1.00 35.97 358 TYR A CA 1
ATOM 2354 C C . TYR A 1 314 ? -20.365 21.493 -14.276 1.00 36.88 358 TYR A C 1
ATOM 2355 O O . TYR A 1 314 ? -20.305 20.738 -13.301 1.00 35.30 358 TYR A O 1
ATOM 2364 N N . ILE A 1 315 ? -19.292 22.007 -14.868 1.00 34.33 359 ILE A N 1
ATOM 2365 C CA . ILE A 1 315 ? -17.939 21.598 -14.514 1.00 33.40 359 ILE A CA 1
ATOM 2366 C C . ILE A 1 315 ? -17.219 22.643 -13.663 1.00 35.46 359 ILE A C 1
ATOM 2367 O O . ILE A 1 315 ? -16.429 22.300 -12.783 1.00 36.63 359 ILE A O 1
ATOM 2372 N N . ASN A 1 316 ? -17.505 23.916 -13.923 1.00 32.23 360 ASN A N 1
ATOM 2373 C CA . ASN A 1 316 ? -16.699 25.007 -13.383 1.00 35.21 360 ASN A CA 1
ATOM 2374 C C . ASN A 1 316 ? -16.775 25.156 -11.866 1.00 37.87 360 ASN A C 1
ATOM 2375 O O . ASN A 1 316 ? -15.952 25.840 -11.261 1.00 35.40 360 ASN A O 1
ATOM 2380 N N . VAL A 1 317 ? -17.766 24.512 -11.260 1.00 39.07 361 VAL A N 1
ATOM 2381 C CA . VAL A 1 317 ? -17.939 24.554 -9.818 1.00 41.83 361 VAL A CA 1
ATOM 2382 C C . VAL A 1 317 ? -16.669 24.127 -9.087 1.00 39.28 361 VAL A C 1
ATOM 2383 O O . VAL A 1 317 ? -16.368 24.634 -8.007 1.00 36.02 361 VAL A O 1
ATOM 2387 N N . TRP A 1 318 ? -15.920 23.208 -9.691 1.00 37.97 362 TRP A N 1
ATOM 2388 C CA . TRP A 1 318 ? -14.747 22.627 -9.046 1.00 38.48 362 TRP A CA 1
ATOM 2389 C C . TRP A 1 318 ? -13.440 23.351 -9.378 1.00 43.43 362 TRP A C 1
ATOM 2390 O O . TRP A 1 318 ? -12.382 23.000 -8.854 1.00 44.72 362 TRP A O 1
ATOM 2401 N N . TYR A 1 319 ? -13.521 24.365 -10.235 1.00 44.46 363 TYR A N 1
ATOM 2402 C CA . TYR A 1 319 ? -12.332 25.053 -10.743 1.00 44.65 363 TYR A CA 1
ATOM 2403 C C . TYR A 1 319 ? -11.259 25.340 -9.696 1.00 46.33 363 TYR A C 1
ATOM 2404 O O . TYR A 1 319 ? -11.546 25.826 -8.603 1.00 43.90 363 TYR A O 1
ATOM 2413 N N . ASP A 1 320 ? -10.017 25.042 -10.058 1.00 45.83 364 ASP A N 1
ATOM 2414 C CA . ASP A 1 320 ? -8.863 25.388 -9.242 1.00 48.96 364 ASP A CA 1
ATOM 2415 C C . ASP A 1 320 ? -7.694 25.700 -10.168 1.00 48.73 364 ASP A C 1
ATOM 2416 O O . ASP A 1 320 ? -7.222 24.825 -10.895 1.00 47.38 364 ASP A O 1
ATOM 2421 N N . PRO A 1 321 ? -7.232 26.958 -10.153 1.00 49.99 365 PRO A N 1
ATOM 2422 C CA . PRO A 1 321 ? -6.173 27.425 -11.054 1.00 48.67 365 PRO A CA 1
ATOM 2423 C C . PRO A 1 321 ? -4.986 26.466 -11.095 1.00 45.67 365 PRO A C 1
ATOM 2424 O O . PRO A 1 321 ? -4.428 26.222 -12.162 1.00 45.72 365 PRO A O 1
ATOM 2428 N N . ALA A 1 322 ? -4.608 25.931 -9.941 1.00 43.56 366 ALA A N 1
ATOM 2429 C CA . ALA A 1 322 ? -3.434 25.072 -9.848 1.00 45.72 366 ALA A CA 1
ATOM 2430 C C . ALA A 1 322 ? -3.629 23.745 -10.582 1.00 44.53 366 ALA A C 1
ATOM 2431 O O . ALA A 1 322 ? -2.665 23.137 -11.048 1.00 44.97 366 ALA A O 1
ATOM 2433 N N . GLU A 1 323 ? -4.877 23.305 -10.687 1.00 39.07 367 GLU A N 1
ATOM 2434 C CA . GLU A 1 323 ? -5.188 22.030 -11.327 1.00 37.72 367 GLU A CA 1
ATOM 2435 C C . GLU A 1 323 ? -5.411 22.173 -12.831 1.00 40.47 367 GLU A C 1
ATOM 2436 O O . GLU A 1 323 ? -5.154 21.245 -13.598 1.00 39.09 367 GLU A O 1
ATOM 2442 N N . VAL A 1 324 ? -5.888 23.339 -13.251 1.00 41.06 368 VAL A N 1
ATOM 2443 C CA . VAL A 1 324 ? -6.229 23.560 -14.652 1.00 40.27 368 VAL A CA 1
ATOM 2444 C C . VAL A 1 324 ? -5.075 24.154 -15.459 1.00 45.88 368 VAL A C 1
ATOM 2445 O O . VAL A 1 324 ? -4.837 23.759 -16.603 1.00 44.99 368 VAL A O 1
ATOM 2449 N N . GLU A 1 325 ? -4.355 25.092 -14.851 1.00 75.66 369 GLU A N 1
ATOM 2450 C CA . GLU A 1 325 ? -3.368 25.887 -15.569 1.00 76.64 369 GLU A CA 1
ATOM 2451 C C . GLU A 1 325 ? -1.930 25.429 -15.330 1.00 78.08 369 GLU A C 1
ATOM 2452 O O . GLU A 1 325 ? -0.990 26.115 -15.725 1.00 78.54 369 GLU A O 1
ATOM 2458 N N . ALA A 1 326 ? -1.760 24.276 -14.689 1.00 80.52 370 ALA A N 1
ATOM 2459 C CA . ALA A 1 326 ? -0.425 23.747 -14.411 1.00 81.30 370 ALA A CA 1
ATOM 2460 C C . ALA A 1 326 ? 0.261 23.269 -15.688 1.00 76.24 370 ALA A C 1
ATOM 2461 O O . ALA A 1 326 ? -0.170 22.290 -16.295 1.00 74.29 370 ALA A O 1
ATOM 2463 N N . PRO A 1 327 ? 1.332 23.966 -16.098 1.00 75.57 371 PRO A N 1
ATOM 2464 C CA . PRO A 1 327 ? 2.079 23.620 -17.312 1.00 73.22 371 PRO A CA 1
ATOM 2465 C C . PRO A 1 327 ? 2.864 22.324 -17.144 1.00 67.56 371 PRO A C 1
ATOM 2466 O O . PRO A 1 327 ? 3.405 22.077 -16.067 1.00 66.94 371 PRO A O 1
ATOM 2470 N N . PRO A 1 328 ? 2.919 21.499 -18.200 1.00 61.51 372 PRO A N 1
ATOM 2471 C CA . PRO A 1 328 ? 3.693 20.253 -18.169 1.00 58.36 372 PRO A CA 1
ATOM 2472 C C . PRO A 1 328 ? 5.195 20.530 -18.185 1.00 60.14 372 PRO A C 1
ATOM 2473 O O . PRO A 1 328 ? 5.621 21.563 -18.705 1.00 59.03 372 PRO A O 1
ATOM 2477 N N . PRO A 1 329 ? 5.991 19.617 -17.608 1.00 64.14 373 PRO A N 1
ATOM 2478 C CA . PRO A 1 329 ? 7.448 19.767 -17.519 1.00 67.66 373 PRO A CA 1
ATOM 2479 C C . PRO A 1 329 ? 8.121 19.735 -18.887 1.00 67.22 373 PRO A C 1
ATOM 2480 O O . PRO A 1 329 ? 9.242 20.220 -19.030 1.00 69.81 373 PRO A O 1
ATOM 2484 N N . GLN A 1 330 ? 7.439 19.172 -19.877 1.00 62.60 374 GLN A N 1
ATOM 2485 C CA . GLN A 1 330 ? 7.999 19.041 -21.217 1.00 62.44 374 GLN A CA 1
ATOM 2486 C C . GLN A 1 330 ? 6.913 19.011 -22.281 1.00 58.81 374 GLN A C 1
ATOM 2487 O O . GLN A 1 330 ? 5.766 18.655 -22.008 1.00 58.18 374 GLN A O 1
ATOM 2493 N N . ILE A 1 331 ? 7.289 19.375 -23.501 1.00 57.43 375 ILE A N 1
ATOM 2494 C CA . ILE A 1 331 ? 6.432 19.171 -24.658 1.00 56.68 375 ILE A CA 1
ATOM 2495 C C . ILE A 1 331 ? 6.991 18.025 -25.493 1.00 56.38 375 ILE A C 1
ATOM 2496 O O . ILE A 1 331 ? 8.161 18.042 -25.880 1.00 60.47 375 ILE A O 1
ATOM 2501 N N . TYR A 1 332 ? 6.157 17.025 -25.757 1.00 49.67 376 TYR A N 1
ATOM 2502 C CA . TYR A 1 332 ? 6.564 15.895 -26.581 1.00 51.00 376 TYR A CA 1
ATOM 2503 C C . TYR A 1 332 ? 6.930 16.359 -27.985 1.00 52.69 376 TYR A C 1
ATOM 2504 O O . TYR A 1 332 ? 6.176 17.094 -28.623 1.00 53.69 376 TYR A O 1
ATOM 2513 N N . ASP A 1 333 ? 8.094 15.929 -28.456 1.00 51.44 377 ASP A N 1
ATOM 2514 C CA . ASP A 1 333 ? 8.572 16.305 -29.779 1.00 56.47 377 ASP A CA 1
ATOM 2515 C C . ASP A 1 333 ? 8.207 15.225 -30.794 1.00 56.26 377 ASP A C 1
ATOM 2516 O O . ASP A 1 333 ? 8.800 14.147 -30.807 1.00 56.13 377 ASP A O 1
ATOM 2521 N N . LYS A 1 334 ? 7.228 15.523 -31.642 1.00 58.09 378 LYS A N 1
ATOM 2522 C CA . LYS A 1 334 ? 6.713 14.546 -32.599 1.00 62.33 378 LYS A CA 1
ATOM 2523 C C . LYS A 1 334 ? 7.765 14.054 -33.593 1.00 63.01 378 LYS A C 1
ATOM 2524 O O . LYS A 1 334 ? 7.522 13.105 -34.339 1.00 64.67 378 LYS A O 1
ATOM 2526 N N . GLN A 1 335 ? 8.929 14.698 -33.605 1.00 62.60 379 GLN A N 1
ATOM 2527 C CA . GLN A 1 335 ? 10.025 14.269 -34.469 1.00 64.18 379 GLN A CA 1
ATOM 2528 C C . GLN A 1 335 ? 10.491 12.866 -34.092 1.00 61.20 379 GLN A C 1
ATOM 2529 O O . GLN A 1 335 ? 11.027 12.130 -34.920 1.00 60.64 379 GLN A O 1
ATOM 2531 N N . LEU A 1 336 ? 10.284 12.498 -32.833 1.00 58.16 380 LEU A N 1
ATOM 2532 C CA . LEU A 1 336 ? 10.659 11.171 -32.368 1.00 60.09 380 LEU A CA 1
ATOM 2533 C C . LEU A 1 336 ? 9.902 10.087 -33.130 1.00 64.16 380 LEU A C 1
ATOM 2534 O O . LEU A 1 336 ? 10.447 9.023 -33.423 1.00 66.26 380 LEU A O 1
ATOM 2539 N N . ASP A 1 337 ? 8.646 10.372 -33.456 1.00 65.65 381 ASP A N 1
ATOM 2540 C CA . ASP A 1 337 ? 7.775 9.401 -34.110 1.00 69.40 381 ASP A CA 1
ATOM 2541 C C . ASP A 1 337 ? 8.336 8.862 -35.428 1.00 70.22 381 ASP A C 1
ATOM 2542 O O . ASP A 1 337 ? 7.997 7.752 -35.840 1.00 71.84 381 ASP A O 1
ATOM 2547 N N . GLU A 1 338 ? 9.192 9.641 -36.084 1.00 68.61 382 GLU A N 1
ATOM 2548 C CA . GLU A 1 338 ? 9.745 9.240 -37.377 1.00 68.32 382 GLU A CA 1
ATOM 2549 C C . GLU A 1 338 ? 11.223 8.862 -37.289 1.00 66.49 382 GLU A C 1
ATOM 2550 O O . GLU A 1 338 ? 11.826 8.445 -38.278 1.00 68.96 382 GLU A O 1
ATOM 2552 N N . ARG A 1 339 ? 11.806 9.019 -36.108 1.00 64.31 383 ARG A N 1
ATOM 2553 C CA . ARG A 1 339 ? 13.219 8.727 -35.922 1.00 63.49 383 ARG A CA 1
ATOM 2554 C C . ARG A 1 339 ? 13.478 7.227 -35.860 1.00 61.67 383 ARG A C 1
ATOM 2555 O O . ARG A 1 339 ? 12.676 6.472 -35.315 1.00 57.38 383 ARG A O 1
ATOM 2563 N N . GLU A 1 340 ? 14.603 6.804 -36.426 1.00 60.71 384 GLU A N 1
ATOM 2564 C CA . GLU A 1 340 ? 15.023 5.407 -36.361 1.00 62.48 384 GLU A CA 1
ATOM 2565 C C . GLU A 1 340 ? 16.435 5.266 -35.795 1.00 60.95 384 GLU A C 1
ATOM 2566 O O . GLU A 1 340 ? 17.289 6.129 -36.002 1.00 62.32 384 GLU A O 1
ATOM 2572 N N . HIS A 1 341 ? 16.665 4.171 -35.079 1.00 57.68 385 HIS A N 1
ATOM 2573 C CA . HIS A 1 341 ? 17.982 3.841 -34.547 1.00 57.74 385 HIS A CA 1
ATOM 2574 C C . HIS A 1 341 ? 18.178 2.331 -34.575 1.00 65.52 385 HIS A C 1
ATOM 2575 O O . HIS A 1 341 ? 17.210 1.576 -34.660 1.00 63.29 385 HIS A O 1
ATOM 2582 N N . THR A 1 342 ? 19.428 1.889 -34.497 1.00 58.81 386 THR A N 1
ATOM 2583 C CA . THR A 1 342 ? 19.704 0.472 -34.304 1.00 65.23 386 THR A CA 1
ATOM 2584 C C . THR A 1 342 ? 19.274 0.079 -32.893 1.00 62.88 386 THR A C 1
ATOM 2585 O O . THR A 1 342 ? 18.991 0.942 -32.063 1.00 53.35 386 THR A O 1
ATOM 2589 N N . ILE A 1 343 ? 19.225 -1.220 -32.621 1.00 61.48 387 ILE A N 1
ATOM 2590 C CA . ILE A 1 343 ? 18.819 -1.694 -31.305 1.00 57.19 387 ILE A CA 1
ATOM 2591 C C . ILE A 1 343 ? 19.740 -1.158 -30.213 1.00 58.50 387 ILE A C 1
ATOM 2592 O O . ILE A 1 343 ? 19.277 -0.666 -29.186 1.00 49.50 387 ILE A O 1
ATOM 2597 N N . GLU A 1 344 ? 21.045 -1.240 -30.444 1.00 57.50 388 GLU A N 1
ATOM 2598 C CA . GLU A 1 344 ? 22.012 -0.794 -29.449 1.00 57.09 388 GLU A CA 1
ATOM 2599 C C . GLU A 1 344 ? 21.902 0.700 -29.171 1.00 52.70 388 GLU A C 1
ATOM 2600 O O . GLU A 1 344 ? 22.092 1.140 -28.039 1.00 52.14 388 GLU A O 1
ATOM 2606 N N . GLU A 1 345 ? 21.591 1.475 -30.205 1.00 50.47 389 GLU A N 1
ATOM 2607 C CA . GLU A 1 345 ? 21.437 2.917 -30.054 1.00 49.30 389 GLU A CA 1
ATOM 2608 C C . GLU A 1 345 ? 20.212 3.261 -29.209 1.00 46.24 389 GLU A C 1
ATOM 2609 O O . GLU A 1 345 ? 20.292 4.075 -28.291 1.00 47.07 389 GLU A O 1
ATOM 2615 N N . TRP A 1 346 ? 19.078 2.640 -29.517 1.00 42.88 390 TRP A N 1
ATOM 2616 C CA . TRP A 1 346 ? 17.896 2.789 -28.679 1.00 42.44 390 TRP A CA 1
ATOM 2617 C C . TRP A 1 346 ? 18.214 2.393 -27.240 1.00 44.69 390 TRP A C 1
ATOM 2618 O O . TRP A 1 346 ? 17.825 3.077 -26.293 1.00 42.66 390 TRP A O 1
ATOM 2629 N N . LYS A 1 347 ? 18.923 1.278 -27.087 1.00 44.78 391 LYS A N 1
ATOM 2630 C CA . LYS A 1 347 ? 19.224 0.731 -25.770 1.00 44.11 391 LYS A CA 1
ATOM 2631 C C . LYS A 1 347 ? 20.048 1.693 -24.923 1.00 47.43 391 LYS A C 1
ATOM 2632 O O . LYS A 1 347 ? 19.806 1.833 -23.725 1.00 48.18 391 LYS A O 1
ATOM 2638 N N . GLU A 1 348 ? 21.026 2.347 -25.539 1.00 49.52 392 GLU A N 1
ATOM 2639 C CA . GLU A 1 348 ? 21.835 3.317 -24.815 1.00 49.62 392 GLU A CA 1
ATOM 2640 C C . GLU A 1 348 ? 20.976 4.504 -24.393 1.00 48.48 392 GLU A C 1
ATOM 2641 O O . GLU A 1 348 ? 21.108 5.012 -23.279 1.00 46.36 392 GLU A O 1
ATOM 2647 N N . LEU A 1 349 ? 20.091 4.939 -25.286 1.00 44.85 393 LEU A N 1
ATOM 2648 C CA . LEU A 1 349 ? 19.168 6.020 -24.969 1.00 42.44 393 LEU A CA 1
ATOM 2649 C C . LEU A 1 349 ? 18.284 5.646 -23.781 1.00 41.34 393 LEU A C 1
ATOM 2650 O O . LEU A 1 349 ? 18.064 6.451 -22.873 1.00 40.31 393 LEU A O 1
ATOM 2655 N N . ILE A 1 350 ? 17.778 4.419 -23.799 1.00 37.54 394 ILE A N 1
ATOM 2656 C CA . ILE A 1 350 ? 16.913 3.928 -22.733 1.00 36.44 394 ILE A CA 1
ATOM 2657 C C . ILE A 1 350 ? 17.688 3.778 -21.427 1.00 38.81 394 ILE A C 1
ATOM 2658 O O . ILE A 1 350 ? 17.201 4.149 -20.359 1.00 40.69 394 ILE A O 1
ATOM 2663 N N . TYR A 1 351 ? 18.902 3.246 -21.517 1.00 37.88 395 TYR A N 1
ATOM 2664 C CA . TYR A 1 351 ? 19.746 3.091 -20.339 1.00 37.83 395 TYR A CA 1
ATOM 2665 C C . TYR A 1 351 ? 19.980 4.441 -19.670 1.00 43.43 395 TYR A C 1
ATOM 2666 O O . TYR A 1 351 ? 19.942 4.553 -18.441 1.00 42.88 395 TYR A O 1
ATOM 2675 N N . LYS A 1 352 ? 20.212 5.466 -20.484 1.00 42.97 396 LYS A N 1
ATOM 2676 C CA . LYS A 1 352 ? 20.432 6.811 -19.968 1.00 47.02 396 LYS A CA 1
ATOM 2677 C C . LYS A 1 352 ? 19.202 7.329 -19.225 1.00 47.74 396 LYS A C 1
ATOM 2678 O O . LYS A 1 352 ? 19.319 7.896 -18.138 1.00 48.34 396 LYS A O 1
ATOM 2680 N N . GLU A 1 353 ? 18.024 7.132 -19.811 1.00 45.47 397 GLU A N 1
ATOM 2681 C CA . GLU A 1 353 ? 16.785 7.569 -19.177 1.00 44.99 397 GLU A CA 1
ATOM 2682 C C . GLU A 1 353 ? 16.574 6.828 -17.866 1.00 43.72 397 GLU A C 1
ATOM 2683 O O . GLU A 1 353 ? 16.180 7.419 -16.862 1.00 43.37 397 GLU A O 1
ATOM 2689 N N . VAL A 1 354 ? 16.846 5.528 -17.881 1.00 41.96 398 VAL A N 1
ATOM 2690 C CA . VAL A 1 354 ? 16.698 4.708 -16.689 1.00 40.34 398 VAL A CA 1
ATOM 2691 C C . VAL A 1 354 ? 17.626 5.167 -15.567 1.00 44.13 398 VAL A C 1
ATOM 2692 O O . VAL A 1 354 ? 17.193 5.337 -14.427 1.00 43.00 398 VAL A O 1
ATOM 2696 N N . MET A 1 355 ? 18.898 5.374 -15.895 1.00 46.73 399 MET A N 1
ATOM 2697 C CA . MET A 1 355 ? 19.899 5.727 -14.889 1.00 50.95 399 MET A CA 1
ATOM 2698 C C . MET A 1 355 ? 19.802 7.182 -14.436 1.00 55.47 399 MET A C 1
ATOM 2699 O O . MET A 1 355 ? 20.541 7.617 -13.551 1.00 58.51 399 MET A O 1
ATOM 2704 N N . ASN A 1 356 ? 18.887 7.928 -15.045 1.00 58.64 400 ASN A N 1
ATOM 2705 C CA . ASN A 1 356 ? 18.647 9.313 -14.656 1.00 67.03 400 ASN A CA 1
ATOM 2706 C C . ASN A 1 356 ? 17.449 9.440 -13.720 1.00 69.96 400 ASN A C 1
ATOM 2707 O O . ASN A 1 356 ? 17.604 9.696 -12.525 1.00 72.45 400 ASN A O 1
ATOM 2712 N N . PRO B 2 1 ? -19.670 24.200 -3.139 1.00 80.09 158 PRO B N 1
ATOM 2713 C CA . PRO B 2 1 ? -19.724 22.936 -2.396 1.00 77.15 158 PRO B CA 1
ATOM 2714 C C . PRO B 2 1 ? -18.339 22.337 -2.178 1.00 70.98 158 PRO B C 1
ATOM 2715 O O . PRO B 2 1 ? -17.392 22.699 -2.874 1.00 69.53 158 PRO B O 1
ATOM 2719 N N . LYS B 2 2 ? -18.226 21.433 -1.212 1.00 68.06 159 LYS B N 1
ATOM 2720 C CA . LYS B 2 2 ? -16.979 20.719 -0.977 1.00 61.59 159 LYS B CA 1
ATOM 2721 C C . LYS B 2 2 ? -16.907 19.538 -1.932 1.00 51.90 159 LYS B C 1
ATOM 2722 O O . LYS B 2 2 ? -17.937 19.043 -2.387 1.00 48.49 159 LYS B O 1
ATOM 2724 N N . ARG B 2 3 ? -15.693 19.089 -2.230 1.00 51.05 160 ARG B N 1
ATOM 2725 C CA . ARG B 2 3 ? -15.493 17.991 -3.174 1.00 50.17 160 ARG B CA 1
ATOM 2726 C C . ARG B 2 3 ? -15.768 16.635 -2.534 1.00 49.97 160 ARG B C 1
ATOM 2727 O O . ARG B 2 3 ? -15.472 16.430 -1.360 1.00 50.09 160 ARG B O 1
ATOM 2735 N N . PRO B 2 4 ? -16.331 15.701 -3.314 1.00 50.45 161 PRO B N 1
ATOM 2736 C CA . PRO B 2 4 ? -16.586 14.350 -2.810 1.00 50.02 161 PRO B CA 1
ATOM 2737 C C . PRO B 2 4 ? -15.290 13.709 -2.336 1.00 47.48 161 PRO B C 1
ATOM 2738 O O . PRO B 2 4 ? -14.249 13.881 -2.973 1.00 47.57 161 PRO B O 1
ATOM 2742 N N . THR B 2 5 ? -15.354 12.980 -1.229 1.00 45.30 162 THR B N 1
ATOM 2743 C CA . THR B 2 5 ? -14.176 12.327 -0.678 1.00 47.42 162 THR B CA 1
ATOM 2744 C C . THR B 2 5 ? -14.332 10.814 -0.675 1.00 52.19 162 THR B C 1
ATOM 2745 O O . THR B 2 5 ? -13.405 10.089 -0.319 1.00 56.80 162 THR B O 1
ATOM 2749 N N . THR B 2 6 ? -15.511 10.341 -1.066 1.00 53.04 163 THR B N 1
ATOM 2750 C CA . THR B 2 6 ? -15.774 8.908 -1.123 1.00 52.62 163 THR B CA 1
ATOM 2751 C C . THR B 2 6 ? -16.329 8.487 -2.476 1.00 49.60 163 THR B C 1
ATOM 2752 O O . THR B 2 6 ? -17.090 9.222 -3.109 1.00 49.07 163 THR B O 1
ATOM 2756 N N . LEU B 2 7 ? -15.943 7.292 -2.906 1.00 46.76 164 LEU B N 1
ATOM 2757 C CA . LEU B 2 7 ? -16.455 6.709 -4.137 1.00 46.03 164 LEU B CA 1
ATOM 2758 C C . LEU B 2 7 ? -16.631 5.210 -3.942 1.00 47.82 164 LEU B C 1
ATOM 2759 O O . LEU B 2 7 ? -15.654 4.479 -3.793 1.00 48.03 164 LEU B O 1
ATOM 2764 N N . ASN B 2 8 ? -17.876 4.752 -3.954 1.00 53.96 165 ASN B N 1
ATOM 2765 C CA . ASN B 2 8 ? -18.164 3.343 -3.708 1.00 64.47 165 ASN B CA 1
ATOM 2766 C C . ASN B 2 8 ? -17.983 2.476 -4.947 1.00 64.65 165 ASN B C 1
ATOM 2767 O O . ASN B 2 8 ? -18.818 2.479 -5.846 1.00 69.26 165 ASN B O 1
ATOM 2772 N N . LEU B 2 9 ? -16.883 1.734 -4.979 1.00 63.04 166 LEU B N 1
ATOM 2773 C CA . LEU B 2 9 ? -16.570 0.853 -6.096 1.00 63.36 166 LEU B CA 1
ATOM 2774 C C . LEU B 2 9 ? -17.386 -0.433 -6.027 1.00 74.17 166 LEU B C 1
ATOM 2775 O O . LEU B 2 9 ? -17.436 -1.200 -6.989 1.00 76.78 166 LEU B O 1
ATOM 2780 N N . PHE B 2 10 ? -18.019 -0.660 -4.880 1.00 80.83 167 PHE B N 1
ATOM 2781 C CA . PHE B 2 10 ? -18.777 -1.883 -4.631 1.00 91.26 167 PHE B CA 1
ATOM 2782 C C . PHE B 2 10 ? -17.854 -3.095 -4.548 1.00 95.71 167 PHE B C 1
ATOM 2783 O O . PHE B 2 10 ? -16.887 -3.099 -3.783 1.00 94.34 167 PHE B O 1
#

Foldseek 3Di:
DVQWDWDDAPPDIDIDGPQWDPWHWDDQDPQFTKTWTARNVVRAIKIKTKGDFCLVFQVSLLVLLQVLVLLQQFDAQQAKHFPAKAFPDDDLVPGTIIMTMTHDADAFQLVVLQDDDALVLLLALLLSVLLQLLQCVLLVQAQQQDDRRQWGHHPVSHIHGYRSVVVDDHGLLQFALCVLLVLDDDSLRVLSSSLQSSLSSLPVDRQQDDPDSVSSVVSLCQAAWQDDPVQLVSGDPVSSVVSVPDDTHPHDQLCVSRPCVSHDPPVLSVQSSVLSNQSSDRRSVRHDHSVVSCVRPSRVVPDDCCSRVPHTPHHDDCVSVPDGDGSSVSSVSSVVSNVD/DDDDPDDDPD